Protein AF-0000000080182133 (afdb_homodimer)

Nearest PDB structures (foldseek):
  2fe7-assembly1_B  TM=9.593E-01  e=5.279E-19  Pseudomonas aeruginosa UCBPP-PA14
  2fe7-assembly1_A  TM=9.558E-01  e=1.830E-17  Pseudomonas aeruginosa UCBPP-PA14
  3i9s-assembly1_B  TM=8.342E-01  e=2.235E-12  Vibrio cholerae
  8a9o-assembly1_A  TM=8.494E-01  e=1.459E-10  Acinetobacter baumannii
  7n1l-assembly1_A  TM=8.231E-01  e=2.002E-10  Brucella abortus 2308

Radius of gyration: 19.64 Å; Cα contacts (8 Å, |Δi|>4): 635; chains: 2; bounding box: 42×60×42 Å

Structure (mmCIF, N/CA/C/O backbone):
data_AF-0000000080182133-model_v1
#
loop_
_entity.id
_entity.type
_entity.pdbx_description
1 polymer 'N-acetyltransferase GCN5'
#
loop_
_atom_site.group_PDB
_atom_site.id
_atom_site.type_symbol
_atom_site.label_atom_id
_atom_site.label_alt_id
_atom_site.label_comp_id
_atom_site.label_asym_id
_atom_site.label_entity_id
_atom_site.label_seq_id
_atom_site.pdbx_PDB_ins_code
_atom_site.Cartn_x
_atom_site.Cartn_y
_atom_site.Cartn_z
_atom_site.occupancy
_atom_site.B_iso_or_equiv
_atom_site.auth_seq_id
_atom_site.auth_comp_id
_atom_site.auth_asym_id
_atom_site.auth_atom_id
_atom_site.pdbx_PDB_model_num
ATOM 1 N N . MET A 1 1 ? -8.648 28.328 16.406 1 64.25 1 MET A N 1
ATOM 2 C CA . MET A 1 1 ? -7.652 28.438 15.344 1 64.25 1 MET A CA 1
ATOM 3 C C . MET A 1 1 ? -8.188 27.891 14.023 1 64.25 1 MET A C 1
ATOM 5 O O . MET A 1 1 ? -8.852 26.844 14.008 1 64.25 1 MET A O 1
ATOM 9 N N . ASN A 1 2 ? -8.086 28.781 12.938 1 86.69 2 ASN A N 1
ATOM 10 C CA . ASN A 1 2 ? -8.742 28.469 11.672 1 86.69 2 ASN A CA 1
ATOM 11 C C . ASN A 1 2 ? -7.816 27.688 10.742 1 86.69 2 ASN A C 1
ATOM 13 O O . ASN A 1 2 ? -6.719 28.141 10.43 1 86.69 2 ASN A O 1
ATOM 17 N N . HIS A 1 3 ? -7.938 26.391 10.656 1 94.38 3 HIS A N 1
ATOM 18 C CA . HIS A 1 3 ? -7.16 25.641 9.68 1 94.38 3 HIS A CA 1
ATOM 19 C C . HIS A 1 3 ? -8.016 25.25 8.484 1 94.38 3 HIS A C 1
ATOM 21 O O . HIS A 1 3 ? -9.242 25.203 8.578 1 94.38 3 HIS A O 1
ATOM 27 N N . THR A 1 4 ? -7.328 25.141 7.336 1 97.25 4 THR A N 1
ATOM 28 C CA . THR A 1 4 ? -7.945 24.625 6.117 1 97.25 4 THR A CA 1
ATOM 29 C C . THR A 1 4 ? -7.207 23.391 5.609 1 97.25 4 THR A C 1
ATOM 31 O O . THR A 1 4 ? -5.973 23.359 5.613 1 97.25 4 THR A O 1
ATOM 34 N N . ILE A 1 5 ? -7.953 22.406 5.246 1 98.31 5 ILE A N 1
ATOM 35 C CA . ILE A 1 5 ? -7.406 21.234 4.59 1 98.31 5 ILE A CA 1
ATOM 36 C C . ILE A 1 5 ? -7.688 21.297 3.088 1 98.31 5 ILE A C 1
ATOM 38 O O . ILE A 1 5 ? -8.82 21.531 2.674 1 98.31 5 ILE A O 1
ATOM 42 N N . ARG A 1 6 ? -6.691 21.094 2.322 1 98.25 6 ARG A N 1
ATOM 43 C CA . ARG A 1 6 ? -6.871 21.141 0.874 1 98.25 6 ARG A CA 1
ATOM 44 C C . ARG A 1 6 ? -5.895 20.203 0.172 1 98.25 6 ARG A C 1
ATOM 46 O O . ARG A 1 6 ? -4.91 19.766 0.769 1 98.25 6 ARG A O 1
ATOM 53 N N . ARG A 1 7 ? -6.203 19.922 -1.146 1 98.31 7 ARG A N 1
ATOM 54 C CA . ARG A 1 7 ? -5.246 19.203 -1.97 1 98.31 7 ARG A CA 1
ATOM 55 C C . ARG A 1 7 ? -3.951 19.984 -2.137 1 98.31 7 ARG A C 1
ATOM 57 O O . ARG A 1 7 ? -3.979 21.219 -2.273 1 98.31 7 ARG A O 1
ATOM 64 N N . ALA A 1 8 ? -2.855 19.25 -2.143 1 98.62 8 ALA A N 1
ATOM 65 C CA . ALA A 1 8 ? -1.556 19.875 -2.379 1 98.62 8 ALA A CA 1
ATOM 66 C C . ALA A 1 8 ? -1.476 20.453 -3.785 1 98.62 8 ALA A C 1
ATOM 68 O O . ALA A 1 8 ? -2.074 19.922 -4.723 1 98.62 8 ALA A O 1
ATOM 69 N N . THR A 1 9 ? -0.786 21.547 -3.916 1 98.31 9 THR A N 1
ATOM 70 C CA . THR A 1 9 ? -0.469 22.156 -5.203 1 98.31 9 THR A CA 1
ATOM 71 C C . THR A 1 9 ? 1.041 22.219 -5.414 1 98.31 9 THR A C 1
ATOM 73 O O . THR A 1 9 ? 1.814 21.906 -4.504 1 98.31 9 THR A O 1
ATOM 76 N N . LEU A 1 10 ? 1.396 22.594 -6.637 1 98.06 10 LEU A N 1
ATOM 77 C CA . LEU A 1 10 ? 2.811 22.672 -6.98 1 98.06 10 LEU A CA 1
ATOM 78 C C . LEU A 1 10 ? 3.553 23.594 -6.012 1 98.06 10 LEU A C 1
ATOM 80 O O . LEU A 1 10 ? 4.715 23.344 -5.68 1 98.06 10 LEU A O 1
ATOM 84 N N . SER A 1 11 ? 2.902 24.609 -5.523 1 98.06 11 SER A N 1
ATOM 85 C CA . SER A 1 11 ? 3.535 25.594 -4.652 1 98.06 11 SER A CA 1
ATOM 86 C C . SER A 1 11 ? 3.838 25 -3.279 1 98.06 11 SER A C 1
ATOM 88 O O . SER A 1 11 ? 4.586 25.594 -2.494 1 98.06 11 SER A O 1
ATOM 90 N N . ASP A 1 12 ? 3.332 23.844 -2.988 1 98.56 12 ASP A N 1
ATOM 91 C CA . ASP A 1 12 ? 3.531 23.219 -1.684 1 98.56 12 ASP A CA 1
ATOM 92 C C . ASP A 1 12 ? 4.711 22.25 -1.714 1 98.56 12 ASP A C 1
ATOM 94 O O . ASP A 1 12 ? 5.082 21.672 -0.683 1 98.56 12 ASP A O 1
ATOM 98 N N . ALA A 1 13 ? 5.316 22.062 -2.879 1 98.44 13 ALA A N 1
ATOM 99 C CA . ALA A 1 13 ? 6.281 20.969 -3.061 1 98.44 13 ALA A CA 1
ATOM 100 C C . ALA A 1 13 ? 7.48 21.141 -2.133 1 98.44 13 ALA A C 1
ATOM 102 O O . ALA A 1 13 ? 7.965 20.172 -1.546 1 98.44 13 ALA A O 1
ATOM 103 N N . ALA A 1 14 ? 7.949 22.312 -1.979 1 98.62 14 ALA A N 1
ATOM 104 C CA . ALA A 1 14 ? 9.094 22.547 -1.108 1 98.62 14 ALA A CA 1
ATOM 105 C C . ALA A 1 14 ? 8.75 22.25 0.348 1 98.62 14 ALA A C 1
ATOM 107 O O . ALA A 1 14 ? 9.531 21.609 1.055 1 98.62 14 ALA A O 1
ATOM 108 N N . ASP A 1 15 ? 7.621 22.766 0.772 1 98.81 15 ASP A N 1
ATOM 109 C CA . ASP A 1 15 ? 7.176 22.516 2.139 1 98.81 15 ASP A CA 1
ATOM 110 C C . ASP A 1 15 ? 6.973 21.016 2.385 1 98.81 15 ASP A C 1
ATOM 112 O O . ASP A 1 15 ? 7.355 20.5 3.434 1 98.81 15 ASP A O 1
ATOM 116 N N . ILE A 1 16 ? 6.395 20.359 1.438 1 98.81 16 ILE A N 1
ATOM 117 C CA . ILE A 1 16 ? 6.145 18.922 1.553 1 98.81 16 ILE A CA 1
ATOM 118 C C . ILE A 1 16 ? 7.469 18.172 1.668 1 98.81 16 ILE A C 1
ATOM 120 O O . ILE A 1 16 ? 7.641 17.328 2.551 1 98.81 16 ILE A O 1
ATOM 124 N N . THR A 1 17 ? 8.422 18.531 0.81 1 98.81 17 THR A N 1
ATOM 125 C CA . THR A 1 17 ? 9.727 17.891 0.855 1 98.81 17 THR A CA 1
ATOM 126 C C . THR A 1 17 ? 10.398 18.125 2.209 1 98.81 17 THR A C 1
ATOM 128 O O . THR A 1 17 ? 10.945 17.188 2.801 1 98.81 17 THR A O 1
ATOM 131 N N . ASP A 1 18 ? 10.266 19.312 2.666 1 98.69 18 ASP A N 1
ATOM 132 C CA . ASP A 1 18 ? 10.812 19.656 3.973 1 98.69 18 ASP A CA 1
ATOM 133 C C . ASP A 1 18 ? 10.172 18.828 5.078 1 98.69 18 ASP A C 1
ATOM 135 O O . ASP A 1 18 ? 10.859 18.328 5.969 1 98.69 18 ASP A O 1
ATOM 139 N N . MET A 1 19 ? 8.922 18.625 5.043 1 98.75 19 MET A N 1
ATOM 140 C CA . MET A 1 19 ? 8.203 17.859 6.07 1 98.75 19 MET A CA 1
ATOM 141 C C . MET A 1 19 ? 8.531 16.375 5.98 1 98.75 19 MET A C 1
ATOM 143 O O . MET A 1 19 ? 8.57 15.688 6.996 1 98.75 19 MET A O 1
ATOM 147 N N . ILE A 1 20 ? 8.766 15.859 4.746 1 98.69 20 ILE A N 1
ATOM 148 C CA . ILE A 1 20 ? 9.219 14.477 4.613 1 98.69 20 ILE A CA 1
ATOM 149 C C . ILE A 1 20 ? 10.539 14.289 5.359 1 98.69 20 ILE A C 1
ATOM 151 O O . ILE A 1 20 ? 10.703 13.328 6.117 1 98.69 20 ILE A O 1
ATOM 155 N N . HIS A 1 21 ? 11.43 15.227 5.223 1 98.56 21 HIS A N 1
ATOM 156 C CA . HIS A 1 21 ? 12.711 15.148 5.926 1 98.56 21 HIS A CA 1
ATOM 157 C C . HIS A 1 21 ? 12.523 15.32 7.43 1 98.56 21 HIS A C 1
ATOM 159 O O . HIS A 1 21 ? 13.227 14.695 8.227 1 98.56 21 HIS A O 1
ATOM 165 N N . GLY A 1 22 ? 11.609 16.219 7.816 1 98 22 GLY A N 1
ATOM 166 C CA . GLY A 1 22 ? 11.266 16.344 9.227 1 98 22 GLY A CA 1
ATOM 167 C C . GLY A 1 22 ? 10.742 15.055 9.828 1 98 22 GLY A C 1
ATOM 168 O O . GLY A 1 22 ? 11.07 14.719 10.969 1 98 22 GLY A O 1
ATOM 169 N N . LEU A 1 23 ? 9.945 14.344 9.055 1 98 23 LEU A N 1
ATOM 170 C CA . LEU A 1 23 ? 9.422 13.055 9.5 1 98 23 LEU A CA 1
ATOM 171 C C . LEU A 1 23 ? 10.547 12.039 9.664 1 98 23 LEU A C 1
ATOM 173 O O . LEU A 1 23 ? 10.578 11.297 10.656 1 98 23 LEU A O 1
ATOM 177 N N . ALA A 1 24 ? 11.422 11.969 8.703 1 97.12 24 ALA A N 1
ATOM 178 C CA . ALA A 1 24 ? 12.57 11.07 8.789 1 97.12 24 ALA A CA 1
ATOM 179 C C . ALA A 1 24 ? 13.391 11.344 10.047 1 97.12 24 ALA A C 1
ATOM 181 O O . ALA A 1 24 ? 13.852 10.414 10.711 1 97.12 24 ALA A O 1
ATOM 182 N N . GLU A 1 25 ? 13.578 12.602 10.375 1 96.56 25 GLU A N 1
ATOM 183 C CA . GLU A 1 25 ? 14.281 12.977 11.602 1 96.56 25 GLU A CA 1
ATOM 184 C C . GLU A 1 25 ? 13.539 12.492 12.836 1 96.56 25 GLU A C 1
ATOM 186 O O . GLU A 1 25 ? 14.141 11.922 13.75 1 96.56 25 GLU A O 1
ATOM 191 N N . PHE A 1 26 ? 12.305 12.75 12.812 1 94.06 26 PHE A N 1
ATOM 192 C CA . PHE A 1 26 ? 11.461 12.336 13.922 1 94.06 26 PHE A CA 1
ATOM 193 C C . PHE A 1 26 ? 11.547 10.828 14.133 1 94.06 26 PHE A C 1
ATOM 195 O O . PHE A 1 26 ? 11.578 10.352 15.266 1 94.06 26 PHE A O 1
ATOM 202 N N . GLU A 1 27 ? 11.602 10.07 12.992 1 93.38 27 GLU A N 1
ATOM 203 C CA . GLU A 1 27 ? 11.633 8.617 13.039 1 93.38 27 GLU A CA 1
ATOM 204 C C . GLU A 1 27 ? 13.055 8.102 13.227 1 93.38 27 GLU A C 1
ATOM 206 O O . GLU A 1 27 ? 13.305 6.895 13.109 1 93.38 27 GLU A O 1
ATOM 211 N N . ARG A 1 28 ? 14.078 8.945 13.484 1 91.25 28 ARG A N 1
ATOM 212 C CA . ARG A 1 28 ? 15.469 8.664 13.812 1 91.25 28 ARG A CA 1
ATOM 213 C C . ARG A 1 28 ? 16.188 7.973 12.656 1 91.25 28 ARG A C 1
ATOM 215 O O . ARG A 1 28 ? 17 7.082 12.875 1 91.25 28 ARG A O 1
ATOM 222 N N . ALA A 1 29 ? 15.82 8.391 11.398 1 91.06 29 ALA A N 1
ATOM 223 C CA . ALA A 1 29 ? 16.469 7.82 10.219 1 91.06 29 ALA A CA 1
ATOM 224 C C . ALA A 1 29 ? 16.703 8.883 9.148 1 91.06 29 ALA A C 1
ATOM 226 O O . ALA A 1 29 ? 16.375 8.688 7.98 1 91.06 29 ALA A O 1
ATOM 227 N N . PRO A 1 30 ? 17.297 10.008 9.539 1 91.5 30 PRO A N 1
ATOM 228 C CA . PRO A 1 30 ? 17.453 11.086 8.555 1 91.5 30 PRO A CA 1
ATOM 229 C C . PRO A 1 30 ? 18.359 10.695 7.387 1 91.5 30 PRO A C 1
ATOM 231 O O . PRO A 1 30 ? 18.156 11.156 6.262 1 91.5 30 PRO A O 1
ATOM 234 N N . ASP A 1 31 ? 19.297 9.844 7.625 1 92.31 31 ASP A N 1
ATOM 235 C CA . ASP A 1 31 ? 20.281 9.484 6.605 1 92.31 31 ASP A CA 1
ATOM 236 C C . ASP A 1 31 ? 19.656 8.539 5.57 1 92.31 31 ASP A C 1
ATOM 238 O O . ASP A 1 31 ? 20.219 8.352 4.488 1 92.31 31 ASP A O 1
ATOM 242 N N . GLN A 1 32 ? 18.547 8.039 5.848 1 93.19 32 GLN A N 1
ATOM 243 C CA . GLN A 1 32 ? 17.906 7.086 4.949 1 93.19 32 GLN A CA 1
ATOM 244 C C . GLN A 1 32 ? 16.969 7.793 3.986 1 93.19 32 GLN A C 1
ATOM 246 O O . GLN A 1 32 ? 16.516 7.199 3.002 1 93.19 32 GLN A O 1
ATOM 251 N N . CYS A 1 33 ? 16.672 9.008 4.258 1 97.19 33 CYS A N 1
ATOM 252 C CA . CYS A 1 33 ? 15.773 9.781 3.414 1 97.19 33 CYS A CA 1
ATOM 253 C C . CYS A 1 33 ? 16.547 10.641 2.43 1 97.19 33 CYS A C 1
ATOM 255 O O . CYS A 1 33 ? 17.25 11.57 2.834 1 97.19 33 CYS A O 1
ATOM 257 N N . THR A 1 34 ? 16.391 10.344 1.163 1 97.88 34 THR A N 1
ATOM 258 C CA . THR A 1 34 ? 17.203 11.031 0.168 1 97.88 34 THR A CA 1
ATOM 259 C C . THR A 1 34 ? 16.328 11.766 -0.837 1 97.88 34 THR A C 1
ATOM 261 O O . THR A 1 34 ? 16.812 12.25 -1.859 1 97.88 34 THR A O 1
ATOM 264 N N . VAL A 1 35 ? 15.109 11.906 -0.587 1 98.38 35 VAL A N 1
ATOM 265 C CA . VAL A 1 35 ? 14.133 12.414 -1.544 1 98.38 35 VAL A CA 1
ATOM 266 C C . VAL A 1 35 ? 14.43 13.875 -1.873 1 98.38 35 VAL A C 1
ATOM 268 O O . VAL A 1 35 ? 14.828 14.641 -0.998 1 98.38 35 VAL A O 1
ATOM 271 N N . THR A 1 36 ? 14.172 14.227 -3.152 1 98.5 36 THR A N 1
ATOM 272 C CA . THR A 1 36 ? 14.352 15.602 -3.609 1 98.5 36 THR A CA 1
ATOM 273 C C . THR A 1 36 ? 13.008 16.234 -3.955 1 98.5 36 THR A C 1
ATOM 275 O O . THR A 1 36 ? 12.031 15.539 -4.207 1 98.5 36 THR A O 1
ATOM 278 N N . GLU A 1 37 ? 13.062 17.562 -3.947 1 98.56 37 GLU A N 1
ATOM 279 C CA . GLU A 1 37 ? 11.867 18.297 -4.352 1 98.56 37 GLU A CA 1
ATOM 280 C C . GLU A 1 37 ? 11.461 17.938 -5.777 1 98.56 37 GLU A C 1
ATOM 282 O O . GLU A 1 37 ? 10.266 17.844 -6.086 1 98.56 37 GLU A O 1
ATOM 287 N N . ARG A 1 38 ? 12.438 17.797 -6.629 1 98.31 38 ARG A N 1
ATOM 288 C CA . ARG A 1 38 ? 12.172 17.438 -8.023 1 98.31 38 ARG A CA 1
ATOM 289 C C . ARG A 1 38 ? 11.406 16.125 -8.109 1 98.31 38 ARG A C 1
ATOM 291 O O . ARG A 1 38 ? 10.469 15.992 -8.898 1 98.31 38 ARG A O 1
ATOM 298 N N . GLN A 1 39 ? 11.781 15.141 -7.391 1 98.38 39 GLN A N 1
ATOM 299 C CA . GLN A 1 39 ? 11.117 13.844 -7.371 1 98.38 39 GLN A CA 1
ATOM 300 C C . GLN A 1 39 ? 9.68 13.969 -6.867 1 98.38 39 GLN A C 1
ATOM 302 O O . GLN A 1 39 ? 8.766 13.336 -7.402 1 98.38 39 GLN A O 1
ATOM 307 N N . ILE A 1 40 ? 9.5 14.812 -5.824 1 98.56 40 ILE A N 1
ATOM 308 C CA . ILE A 1 40 ? 8.18 15 -5.238 1 98.56 40 ILE A CA 1
ATOM 309 C C . ILE A 1 40 ? 7.27 15.711 -6.238 1 98.56 40 ILE A C 1
ATOM 311 O O . ILE A 1 40 ? 6.105 15.336 -6.402 1 98.56 40 ILE A O 1
ATOM 315 N N . VAL A 1 41 ? 7.777 16.688 -6.914 1 98.56 41 VAL A N 1
ATOM 316 C CA . VAL A 1 41 ? 7.016 17.391 -7.938 1 98.56 41 VAL A CA 1
ATOM 317 C C . VAL A 1 41 ? 6.57 16.406 -9.023 1 98.56 41 VAL A C 1
ATOM 319 O O . VAL A 1 41 ? 5.402 16.406 -9.414 1 98.56 41 VAL A O 1
ATOM 322 N N . ALA A 1 42 ? 7.465 15.586 -9.438 1 97.94 42 ALA A N 1
ATOM 323 C CA . ALA A 1 42 ? 7.148 14.617 -10.492 1 97.94 42 ALA A CA 1
ATOM 324 C C . ALA A 1 42 ? 6.094 13.625 -10.016 1 97.94 42 ALA A C 1
ATOM 326 O O . ALA A 1 42 ? 5.16 13.305 -10.758 1 97.94 42 ALA A O 1
ATOM 327 N N . ALA A 1 43 ? 6.211 13.156 -8.812 1 98 43 ALA A N 1
ATOM 328 C CA . ALA A 1 43 ? 5.34 12.109 -8.273 1 98 43 ALA A CA 1
ATOM 329 C C . ALA A 1 43 ? 3.924 12.633 -8.055 1 98 43 ALA A C 1
ATOM 331 O O . ALA A 1 43 ? 2.947 11.906 -8.25 1 98 43 ALA A O 1
ATOM 332 N N . LEU A 1 44 ? 3.826 13.883 -7.66 1 98.31 44 LEU A N 1
ATOM 333 C CA . LEU A 1 44 ? 2.549 14.453 -7.246 1 98.31 44 LEU A CA 1
ATOM 334 C C . LEU A 1 44 ? 1.828 15.086 -8.43 1 98.31 44 LEU A C 1
ATOM 336 O O . LEU A 1 44 ? 0.596 15.133 -8.461 1 98.31 44 LEU A O 1
ATOM 340 N N . PHE A 1 45 ? 2.572 15.586 -9.438 1 97.5 45 PHE A N 1
ATOM 341 C CA . PHE A 1 45 ? 1.917 16.516 -10.336 1 97.5 45 PHE A CA 1
ATOM 342 C C . PHE A 1 45 ? 2.17 16.141 -11.797 1 97.5 45 PHE A C 1
ATOM 344 O O . PHE A 1 45 ? 1.852 16.906 -12.703 1 97.5 45 PHE A O 1
ATOM 351 N N . ALA A 1 46 ? 2.758 15.008 -12.023 1 93.88 46 ALA A N 1
ATOM 352 C CA . ALA A 1 46 ? 2.838 14.492 -13.383 1 93.88 46 ALA A CA 1
ATOM 353 C C . ALA A 1 46 ? 1.453 14.133 -13.922 1 93.88 46 ALA A C 1
ATOM 355 O O . ALA A 1 46 ? 0.465 14.188 -13.188 1 93.88 46 ALA A O 1
ATOM 356 N N . ASP A 1 47 ? 1.282 13.781 -15.203 1 91.94 47 ASP A N 1
ATOM 357 C CA . ASP A 1 47 ? 0.016 13.406 -15.828 1 91.94 47 ASP A CA 1
ATOM 358 C C . ASP A 1 47 ? -0.593 12.188 -15.141 1 91.94 47 ASP A C 1
ATOM 360 O O . ASP A 1 47 ? -1.811 12.109 -14.961 1 91.94 47 ASP A O 1
ATOM 364 N N . ALA A 1 48 ? 0.254 11.211 -14.766 1 91.25 48 ALA A N 1
ATOM 365 C CA . ALA A 1 48 ? -0.156 10.039 -14.008 1 91.25 48 ALA A CA 1
ATOM 366 C C . ALA A 1 48 ? 0.529 10 -12.641 1 91.25 48 ALA A C 1
ATOM 368 O O . ALA A 1 48 ? 1.586 9.383 -12.484 1 91.25 48 ALA A O 1
ATOM 369 N N . PRO A 1 49 ? -0.049 10.695 -11.703 1 95.62 49 PRO A N 1
ATOM 370 C CA . PRO A 1 49 ? 0.591 10.758 -10.383 1 95.62 49 PRO A CA 1
ATOM 371 C C . PRO A 1 49 ? 0.697 9.391 -9.719 1 95.62 49 PRO A C 1
ATOM 373 O O . PRO A 1 49 ? -0.203 8.555 -9.859 1 95.62 49 PRO A O 1
ATOM 376 N N . THR A 1 50 ? 1.796 9.195 -9 1 96.19 50 THR A N 1
ATOM 377 C CA . THR A 1 50 ? 1.975 7.949 -8.258 1 96.19 50 THR A CA 1
ATOM 378 C C . THR A 1 50 ? 1.62 8.148 -6.785 1 96.19 50 THR A C 1
ATOM 380 O O . THR A 1 50 ? 1.461 7.176 -6.047 1 96.19 50 THR A O 1
ATOM 383 N N . VAL A 1 51 ? 1.608 9.367 -6.398 1 98.25 51 VAL A N 1
ATOM 384 C CA . VAL A 1 51 ? 1.24 9.742 -5.035 1 98.25 51 VAL A CA 1
ATOM 385 C C . VAL A 1 51 ? 0.34 10.977 -5.066 1 98.25 51 VAL A C 1
ATOM 387 O O . VAL A 1 51 ? 0.375 11.758 -6.02 1 98.25 51 VAL A O 1
ATOM 390 N N . TYR A 1 52 ? -0.498 11.07 -4.039 1 98.44 52 TYR A N 1
ATOM 391 C CA . TYR A 1 52 ? -1.385 12.211 -3.838 1 98.44 52 TYR A CA 1
ATOM 392 C C . TYR A 1 52 ? -1.124 12.875 -2.49 1 98.44 52 TYR A C 1
ATOM 394 O O . TYR A 1 52 ? -0.481 12.281 -1.617 1 98.44 52 TYR A O 1
ATOM 402 N N . GLY A 1 53 ? -1.578 14.078 -2.398 1 98.69 53 GLY A N 1
ATOM 403 C CA . GLY A 1 53 ? -1.245 14.766 -1.16 1 98.69 53 GLY A CA 1
ATOM 404 C C . GLY A 1 53 ? -2.301 15.766 -0.73 1 98.69 53 GLY A C 1
ATOM 405 O O . GLY A 1 53 ? -2.953 16.391 -1.571 1 98.69 53 GLY A O 1
ATOM 406 N N . HIS A 1 54 ? -2.498 15.945 0.571 1 98.88 54 HIS A N 1
ATOM 407 C CA . HIS A 1 54 ? -3.221 17.031 1.223 1 98.88 54 HIS A CA 1
ATOM 408 C C . HIS A 1 54 ? -2.305 17.828 2.143 1 98.88 54 HIS A C 1
ATOM 410 O O . HIS A 1 54 ? -1.319 17.297 2.658 1 98.88 54 HIS A O 1
ATOM 416 N N . VAL A 1 55 ? -2.643 19.094 2.305 1 98.81 55 VAL A N 1
ATOM 417 C CA . VAL A 1 55 ? -1.949 19.906 3.301 1 98.81 55 VAL A CA 1
ATOM 418 C C . VAL A 1 55 ? -2.969 20.609 4.195 1 98.81 55 VAL A C 1
ATOM 420 O O . VAL A 1 55 ? -4.105 20.844 3.783 1 98.81 55 VAL A O 1
ATOM 423 N N . ALA A 1 56 ? -2.555 20.781 5.43 1 98.81 56 ALA A N 1
ATOM 424 C CA . ALA A 1 56 ? -3.264 21.656 6.355 1 98.81 56 ALA A CA 1
ATOM 425 C C . ALA A 1 56 ? -2.584 23.016 6.453 1 98.81 56 ALA A C 1
ATOM 427 O O . ALA A 1 56 ? -1.38 23.109 6.707 1 98.81 56 ALA A O 1
ATOM 428 N N . GLU A 1 57 ? -3.369 24.016 6.242 1 98.19 57 GLU A N 1
ATOM 429 C CA . GLU A 1 57 ? -2.871 25.391 6.352 1 98.19 57 GLU A CA 1
ATOM 430 C C . GLU A 1 57 ? -3.396 26.062 7.617 1 98.19 57 GLU A C 1
ATOM 432 O O . GLU A 1 57 ? -4.586 25.969 7.93 1 98.19 57 GLU A O 1
ATOM 437 N N . VAL A 1 58 ? -2.447 26.672 8.344 1 97.5 58 VAL A N 1
ATOM 438 C CA . VAL A 1 58 ? -2.785 27.469 9.516 1 97.5 58 VAL A CA 1
ATOM 439 C C . VAL A 1 58 ? -2.207 28.875 9.359 1 97.5 58 VAL A C 1
ATOM 441 O O . VAL A 1 58 ? -0.987 29.047 9.305 1 97.5 58 VAL A O 1
ATOM 444 N N . ASP A 1 59 ? -3.119 29.844 9.242 1 93.69 59 ASP A N 1
ATOM 445 C CA . ASP A 1 59 ? -2.703 31.25 9.156 1 93.69 59 ASP A CA 1
ATOM 446 C C . ASP A 1 59 ? -1.737 31.453 7.988 1 93.69 59 ASP A C 1
ATOM 448 O O . ASP A 1 59 ? -0.703 32.094 8.148 1 93.69 59 ASP A O 1
ATOM 452 N N . GLY A 1 60 ? -1.921 30.703 6.875 1 92.94 60 GLY A N 1
ATOM 453 C CA . GLY A 1 60 ? -1.157 30.906 5.652 1 92.94 60 GLY A CA 1
ATOM 454 C C . GLY A 1 60 ? 0.062 30 5.559 1 92.94 60 GLY A C 1
ATOM 455 O O . GLY A 1 60 ? 0.716 29.938 4.516 1 92.94 60 GLY A O 1
ATOM 456 N N . ASP A 1 61 ? 0.332 29.297 6.641 1 96.69 61 ASP A N 1
ATOM 457 C CA . ASP A 1 61 ? 1.481 28.406 6.668 1 96.69 61 ASP A CA 1
ATOM 458 C C . ASP A 1 61 ? 1.053 26.953 6.441 1 96.69 61 ASP A C 1
ATOM 460 O O . ASP A 1 61 ? 0.025 26.516 6.965 1 96.69 61 ASP A O 1
ATOM 464 N N . VAL A 1 62 ? 1.868 26.266 5.629 1 98.44 62 VAL A N 1
ATOM 465 C CA . VAL A 1 62 ? 1.656 24.828 5.543 1 98.44 62 VAL A CA 1
ATOM 466 C C . VAL A 1 62 ? 2.109 24.156 6.84 1 98.44 62 VAL A C 1
ATOM 468 O O . VAL A 1 62 ? 3.311 24.031 7.094 1 98.44 62 VAL A O 1
ATOM 471 N N . ALA A 1 63 ? 1.151 23.688 7.609 1 98.69 63 ALA A N 1
ATOM 472 C CA . ALA A 1 63 ? 1.39 23.234 8.977 1 98.69 63 ALA A CA 1
ATOM 473 C C . ALA A 1 63 ? 1.542 21.719 9.031 1 98.69 63 ALA A C 1
ATOM 475 O O . ALA A 1 63 ? 2.193 21.188 9.93 1 98.69 63 ALA A O 1
ATOM 476 N N . ALA A 1 64 ? 0.935 21 8.07 1 98.88 64 ALA A N 1
ATOM 477 C CA . ALA A 1 64 ? 0.914 19.531 8.086 1 98.88 64 ALA A CA 1
ATOM 478 C C . ALA A 1 64 ? 0.671 18.969 6.688 1 98.88 64 ALA A C 1
ATOM 480 O O . ALA A 1 64 ? 0.252 19.703 5.785 1 98.88 64 ALA A O 1
ATOM 481 N N . MET A 1 65 ? 0.989 17.656 6.559 1 98.94 65 MET A N 1
ATOM 482 C CA . MET A 1 65 ? 0.787 17.016 5.266 1 98.94 65 MET A CA 1
ATOM 483 C C . MET A 1 65 ? 0.314 15.57 5.449 1 98.94 65 MET A C 1
ATOM 485 O O . MET A 1 65 ? 0.552 14.969 6.496 1 98.94 65 MET A O 1
ATOM 489 N N . ALA A 1 66 ? -0.411 15.109 4.508 1 98.94 66 ALA A N 1
ATOM 490 C CA . ALA A 1 66 ? -0.733 13.703 4.289 1 98.94 66 ALA A CA 1
ATOM 491 C C . ALA A 1 66 ? -0.422 13.289 2.857 1 98.94 66 ALA A C 1
ATOM 493 O O . ALA A 1 66 ? -0.951 13.867 1.905 1 98.94 66 ALA A O 1
ATOM 494 N N . LEU A 1 67 ? 0.507 12.375 2.674 1 98.94 67 LEU A N 1
ATOM 495 C CA . LEU A 1 67 ? 0.827 11.805 1.37 1 98.94 67 LEU A CA 1
ATOM 496 C C . LEU A 1 67 ? 0.333 10.367 1.271 1 98.94 67 LEU A C 1
ATOM 498 O O . LEU A 1 67 ? 0.563 9.562 2.176 1 98.94 67 LEU A O 1
ATOM 502 N N . TRP A 1 68 ? -0.351 10.062 0.176 1 98.88 68 TRP A N 1
ATOM 503 C CA . TRP A 1 68 ? -1.026 8.773 0.074 1 98.88 68 TRP A CA 1
ATOM 504 C C . TRP A 1 68 ? -1.066 8.297 -1.372 1 98.88 68 TRP A C 1
ATOM 506 O O . TRP A 1 68 ? -0.801 9.062 -2.297 1 98.88 68 TRP A O 1
ATOM 516 N N . PHE A 1 69 ? -1.241 7.027 -1.58 1 98.75 69 PHE A N 1
ATOM 517 C CA . PHE A 1 69 ? -1.424 6.449 -2.904 1 98.75 69 PHE A CA 1
ATOM 518 C C . PHE A 1 69 ? -2.6 5.477 -2.912 1 98.75 69 PHE A C 1
ATOM 520 O O . PHE A 1 69 ? -3.113 5.105 -1.854 1 98.75 69 PHE A O 1
ATOM 527 N N . LEU A 1 70 ? -3.049 5.152 -4.105 1 98.31 70 LEU A N 1
ATOM 528 C CA . LEU A 1 70 ? -4.172 4.23 -4.234 1 98.31 70 LEU A CA 1
ATOM 529 C C . LEU A 1 70 ? -3.744 2.805 -3.906 1 98.31 70 LEU A C 1
ATOM 531 O O . LEU A 1 70 ? -2.686 2.352 -4.344 1 98.31 70 LEU A O 1
ATOM 535 N N . SER A 1 71 ? -4.496 2.223 -3.039 1 98.69 71 SER A N 1
ATOM 536 C CA . SER A 1 71 ? -4.426 0.784 -2.809 1 98.69 71 SER A CA 1
ATOM 537 C C . SER A 1 71 ? -5.602 0.062 -3.457 1 98.69 71 SER A C 1
ATOM 539 O O . SER A 1 71 ? -6.395 0.676 -4.172 1 98.69 71 SER A O 1
ATOM 541 N N . PHE A 1 72 ? -5.648 -1.249 -3.283 1 98.69 72 PHE A N 1
ATOM 542 C CA . PHE A 1 72 ? -6.754 -2.039 -3.811 1 98.69 72 PHE A CA 1
ATOM 543 C C . PHE A 1 72 ? -7.098 -3.186 -2.869 1 98.69 72 PHE A C 1
ATOM 545 O O . PHE A 1 72 ? -6.207 -3.863 -2.354 1 98.69 72 PHE A O 1
ATOM 552 N N . SER A 1 73 ? -8.352 -3.324 -2.627 1 98.06 73 SER A N 1
ATOM 553 C CA . SER A 1 73 ? -8.836 -4.48 -1.883 1 98.06 73 SER A CA 1
ATOM 554 C C . SER A 1 73 ? -9.375 -5.555 -2.82 1 98.06 73 SER A C 1
ATOM 556 O O . SER A 1 73 ? -10.43 -5.379 -3.43 1 98.06 73 SER A O 1
ATOM 558 N N . THR A 1 74 ? 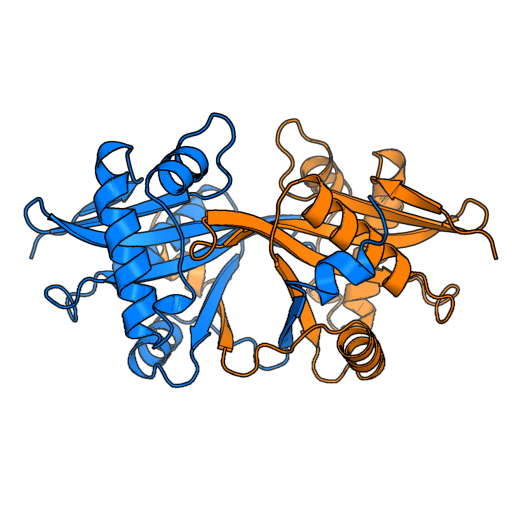-8.695 -6.695 -2.891 1 97.81 74 THR A N 1
ATOM 559 C CA . THR A 1 74 ? -9.156 -7.793 -3.734 1 97.81 74 THR A CA 1
ATOM 560 C C . THR A 1 74 ? -10.414 -8.438 -3.15 1 97.81 74 THR A C 1
ATOM 562 O O . THR A 1 74 ? -11.125 -9.156 -3.85 1 97.81 74 THR A O 1
ATOM 565 N N . TRP A 1 75 ? -10.68 -8.203 -1.897 1 97.25 75 TRP A N 1
ATOM 566 C CA . TRP A 1 75 ? -11.859 -8.781 -1.262 1 97.25 75 TRP A CA 1
ATOM 567 C C . TRP A 1 75 ? -13.102 -7.961 -1.582 1 97.25 75 TRP A C 1
ATOM 569 O O . TRP A 1 75 ? -14.164 -8.523 -1.88 1 97.25 75 TRP A O 1
ATOM 579 N N . ASP A 1 76 ? -12.906 -6.66 -1.597 1 97.69 76 ASP A N 1
ATOM 580 C CA . ASP A 1 76 ? -14.031 -5.77 -1.856 1 97.69 76 ASP A CA 1
ATOM 581 C C . ASP A 1 76 ? -14.133 -5.422 -3.342 1 97.69 76 ASP A C 1
ATOM 583 O O . ASP A 1 76 ? -15.172 -4.949 -3.807 1 97.69 76 ASP A O 1
ATOM 587 N N . GLY A 1 77 ? -13.039 -5.574 -4.047 1 98 77 GLY A N 1
ATOM 588 C CA . GLY A 1 77 ? -13.016 -5.309 -5.477 1 98 77 GLY A CA 1
ATOM 589 C C . GLY A 1 77 ? -12.984 -3.828 -5.809 1 98 77 GLY A C 1
ATOM 590 O O . GLY A 1 77 ? -13.414 -3.42 -6.887 1 98 77 GLY A O 1
ATOM 591 N N . VAL A 1 78 ? -12.539 -3.023 -4.855 1 97.88 78 VAL A N 1
ATOM 592 C CA . VAL A 1 78 ? -12.477 -1.584 -5.086 1 97.88 78 VAL A CA 1
ATOM 593 C C . VAL A 1 78 ? -11.141 -1.037 -4.594 1 97.88 78 VAL A C 1
ATOM 595 O O . VAL A 1 78 ? -10.461 -1.676 -3.787 1 97.88 78 VAL A O 1
ATOM 598 N N . ALA A 1 79 ? -10.789 0.149 -5.066 1 98.12 79 ALA A N 1
ATOM 599 C CA . ALA A 1 79 ? -9.594 0.841 -4.605 1 98.12 79 ALA A CA 1
ATOM 600 C C . ALA A 1 79 ? -9.742 1.28 -3.15 1 98.12 79 ALA A C 1
ATOM 602 O O . ALA A 1 79 ? -10.82 1.157 -2.564 1 98.12 79 ALA A O 1
ATOM 603 N N . GLY A 1 80 ? -8.664 1.634 -2.504 1 98.5 80 GLY A N 1
ATOM 604 C CA . GLY A 1 80 ? -8.531 2.26 -1.197 1 98.5 80 GLY A CA 1
ATOM 605 C C . GLY A 1 80 ? -7.426 3.295 -1.143 1 98.5 80 GLY A C 1
ATOM 606 O O . GLY A 1 80 ? -6.879 3.68 -2.178 1 98.5 80 GLY A O 1
ATOM 607 N N . ILE A 1 81 ? -7.211 3.75 0.049 1 98.88 81 ILE A N 1
ATOM 608 C CA . ILE A 1 81 ? -6.125 4.695 0.278 1 98.88 81 ILE A CA 1
ATOM 609 C C . ILE A 1 81 ? -5.098 4.082 1.226 1 98.88 81 ILE A C 1
ATOM 611 O O . ILE A 1 81 ? -5.457 3.498 2.252 1 98.88 81 ILE A O 1
ATOM 615 N N . TYR A 1 82 ? -3.873 4.129 0.822 1 98.94 82 TYR A N 1
ATOM 616 C CA . TYR A 1 82 ? -2.773 3.871 1.743 1 98.94 82 TYR A CA 1
ATOM 617 C C . TYR A 1 82 ? -2.029 5.156 2.08 1 98.94 82 TYR A C 1
ATOM 619 O O . TYR A 1 82 ? -1.403 5.766 1.21 1 98.94 82 TYR A O 1
ATOM 627 N N . LEU A 1 83 ? -2.166 5.594 3.314 1 98.94 83 LEU A N 1
ATOM 628 C CA . LEU A 1 83 ? -1.486 6.789 3.812 1 98.94 83 LEU A CA 1
ATOM 629 C C . LEU A 1 83 ? -0.021 6.492 4.113 1 98.94 83 LEU A C 1
ATOM 631 O O . LEU A 1 83 ? 0.287 5.75 5.047 1 98.94 83 LEU A O 1
ATOM 635 N N . GLU A 1 84 ? 0.881 7.074 3.355 1 98.75 84 GLU A N 1
ATOM 636 C CA . GLU A 1 84 ? 2.314 6.828 3.48 1 98.75 84 GLU A CA 1
ATOM 637 C C . GLU A 1 84 ? 2.939 7.727 4.543 1 98.75 84 GLU A C 1
ATOM 639 O O . GLU A 1 84 ? 3.773 7.281 5.332 1 98.75 84 GLU A O 1
ATOM 644 N N . ASP A 1 85 ? 2.594 8.992 4.512 1 98.75 85 ASP A N 1
ATOM 645 C CA . ASP A 1 85 ? 3.146 9.945 5.469 1 98.75 85 ASP A CA 1
ATOM 646 C C . ASP A 1 85 ? 2.051 10.836 6.047 1 98.75 85 ASP A C 1
ATOM 648 O O . ASP A 1 85 ? 1.2 11.344 5.312 1 98.75 85 ASP A O 1
ATOM 652 N N . LEU A 1 86 ? 2.061 10.977 7.293 1 98.81 86 LEU A N 1
ATOM 653 C CA . LEU A 1 86 ? 1.312 11.969 8.062 1 98.81 86 LEU A CA 1
ATOM 654 C C . LEU A 1 86 ? 2.23 12.727 9.016 1 98.81 86 LEU A C 1
ATOM 656 O O . LEU A 1 86 ? 2.854 12.125 9.891 1 98.81 86 LEU A O 1
ATOM 660 N N . PHE A 1 87 ? 2.361 14.031 8.773 1 98.75 87 PHE A N 1
ATOM 661 C CA . PHE A 1 87 ? 3.311 14.805 9.57 1 98.75 87 PHE A CA 1
ATOM 662 C C . PHE A 1 87 ? 2.75 16.188 9.883 1 98.75 87 PHE A C 1
ATOM 664 O O . PHE A 1 87 ? 2.23 16.875 9 1 98.75 87 PHE A O 1
ATOM 671 N N . VAL A 1 88 ? 2.734 16.5 11.094 1 98.56 88 VAL A N 1
ATOM 672 C CA . VAL A 1 88 ? 2.414 17.844 11.586 1 98.56 88 VAL A CA 1
ATOM 673 C C . VAL A 1 88 ? 3.678 18.516 12.117 1 98.56 88 VAL A C 1
ATOM 675 O O . VAL A 1 88 ? 4.371 17.953 12.969 1 98.56 88 VAL A O 1
ATOM 678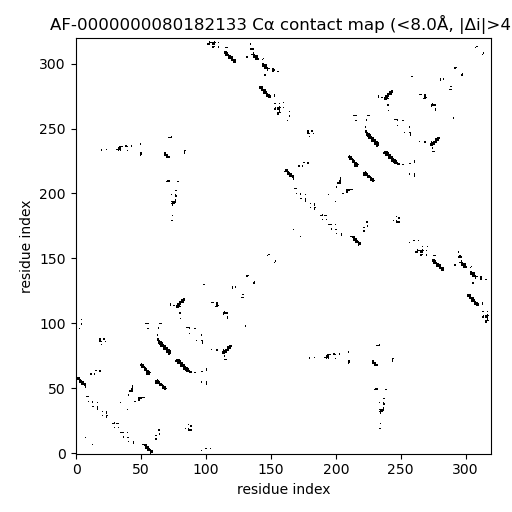 N N . ARG A 1 89 ? 3.938 19.719 11.594 1 98.38 89 ARG A N 1
ATOM 679 C CA . ARG A 1 89 ? 5.078 20.453 12.133 1 98.38 89 ARG A CA 1
ATOM 680 C C . ARG A 1 89 ? 4.973 20.594 13.648 1 98.38 89 ARG A C 1
ATOM 682 O O . ARG A 1 89 ? 3.889 20.844 14.18 1 98.38 89 ARG A O 1
ATOM 689 N N . PRO A 1 90 ? 6.125 20.516 14.312 1 97.25 90 PRO A N 1
ATOM 690 C CA . PRO A 1 90 ? 6.113 20.516 15.773 1 97.25 90 PRO A CA 1
ATOM 691 C C . PRO A 1 90 ? 5.371 21.703 16.375 1 97.25 90 PRO A C 1
ATOM 693 O O . PRO A 1 90 ? 4.574 21.547 17.297 1 97.25 90 PRO A O 1
ATOM 696 N N . ARG A 1 91 ? 5.43 22.875 15.789 1 95.75 91 ARG A N 1
ATOM 697 C CA . ARG A 1 91 ? 4.855 24.094 16.359 1 95.75 91 ARG A CA 1
ATOM 698 C C . ARG A 1 91 ? 3.336 24.094 16.219 1 95.75 91 ARG A C 1
ATOM 700 O O . ARG A 1 91 ? 2.652 24.906 16.844 1 95.75 91 ARG A O 1
ATOM 707 N N . PHE A 1 92 ? 2.863 23.172 15.461 1 97.31 92 PHE A N 1
ATOM 708 C CA . PHE A 1 92 ? 1.427 23.172 15.211 1 97.31 92 PHE A CA 1
ATOM 709 C C . PHE A 1 92 ? 0.769 21.938 15.805 1 97.31 92 PHE A C 1
ATOM 711 O O . PHE A 1 92 ? -0.395 21.641 15.523 1 97.31 92 PHE A O 1
ATOM 718 N N . ARG A 1 93 ? 1.488 21.172 16.594 1 95.94 93 ARG A N 1
ATOM 719 C CA . ARG A 1 93 ? 0.958 19.922 17.141 1 95.94 93 ARG A CA 1
ATOM 720 C C . ARG A 1 93 ? -0.03 20.188 18.266 1 95.94 93 ARG A C 1
ATOM 722 O O . ARG A 1 93 ? -0.134 21.312 18.75 1 95.94 93 ARG A O 1
ATOM 729 N N . ARG A 1 94 ? -0.863 19.219 18.516 1 94.62 94 ARG A N 1
ATOM 730 C CA . ARG A 1 94 ? -1.881 19.266 19.562 1 94.62 94 ARG A CA 1
ATOM 731 C C . ARG A 1 94 ? -2.979 20.266 19.219 1 94.62 94 ARG A C 1
ATOM 733 O O . ARG A 1 94 ? -3.461 20.984 20.094 1 94.62 94 ARG A O 1
ATOM 740 N N . ARG A 1 95 ? -3.248 20.359 17.906 1 94.94 95 ARG A N 1
ATOM 741 C CA . ARG A 1 95 ? -4.301 21.234 17.422 1 94.94 95 ARG A CA 1
ATOM 742 C C . ARG A 1 95 ? -5.324 20.469 16.594 1 94.94 95 ARG A C 1
ATOM 744 O O . ARG A 1 95 ? -6.176 21.078 15.945 1 94.94 95 ARG A O 1
ATOM 751 N N . GLY A 1 96 ? -5.176 19.203 16.516 1 96.62 96 GLY A N 1
ATOM 752 C CA . GLY A 1 96 ? -6.148 18.375 15.844 1 96.62 96 GLY A CA 1
ATOM 753 C C . GLY A 1 96 ? -5.902 18.266 14.344 1 96.62 96 GLY A C 1
ATOM 754 O O . GLY A 1 96 ? -6.762 17.781 13.602 1 96.62 96 GLY A O 1
ATOM 755 N N . LEU A 1 97 ? -4.773 18.625 13.836 1 98.19 97 LEU A N 1
ATOM 756 C CA . LEU A 1 97 ? -4.508 18.688 12.398 1 98.19 97 LEU A CA 1
ATOM 757 C C . LEU A 1 97 ? -4.371 17.281 11.82 1 98.19 97 LEU A C 1
ATOM 759 O O . LEU A 1 97 ? -4.828 17.016 10.703 1 98.19 97 LEU A O 1
ATOM 763 N N . ALA A 1 98 ? -3.758 16.422 12.562 1 98.44 98 ALA A N 1
ATOM 764 C CA . ALA A 1 98 ? -3.629 15.047 12.086 1 98.44 98 ALA A CA 1
ATOM 765 C C . ALA A 1 98 ? -4.996 14.391 11.914 1 98.44 98 ALA A C 1
ATOM 767 O O . ALA A 1 98 ? -5.27 13.773 10.883 1 98.44 98 ALA A O 1
ATOM 768 N N . ARG A 1 99 ? -5.785 14.555 12.883 1 98.25 99 ARG A N 1
ATOM 769 C CA . ARG A 1 99 ? -7.137 14.016 12.805 1 98.25 99 ARG A CA 1
ATOM 770 C C . ARG A 1 99 ? -7.906 14.625 11.641 1 98.25 99 ARG A C 1
ATOM 772 O O . ARG A 1 99 ? -8.656 13.93 10.953 1 98.25 99 ARG A O 1
ATOM 779 N N . ALA A 1 100 ? -7.77 15.906 11.445 1 98.31 100 ALA A N 1
ATOM 780 C CA . ALA A 1 100 ? -8.445 16.594 10.352 1 98.31 100 ALA A CA 1
ATOM 781 C C . ALA A 1 100 ? -7.988 16.062 9 1 98.31 100 ALA A C 1
ATOM 783 O O . ALA A 1 100 ? -8.797 15.906 8.078 1 98.31 100 ALA A O 1
ATOM 784 N N . LEU A 1 101 ? -6.715 15.797 8.859 1 98.75 101 LEU A N 1
ATOM 785 C CA . LEU A 1 101 ? -6.188 15.227 7.621 1 98.75 101 LEU A CA 1
ATOM 786 C C . LEU A 1 101 ? -6.723 13.812 7.406 1 98.75 101 LEU A C 1
ATOM 788 O O . LEU A 1 101 ? -7.105 13.453 6.289 1 98.75 101 LEU A O 1
ATOM 792 N N . LEU A 1 102 ? -6.77 13.016 8.477 1 98.88 102 LEU A N 1
ATOM 793 C CA . LEU A 1 102 ? -7.336 11.68 8.375 1 98.88 102 LEU A CA 1
ATOM 794 C C . LEU A 1 102 ? -8.812 11.742 7.984 1 98.88 102 LEU A C 1
ATOM 796 O O . LEU A 1 102 ? -9.281 10.914 7.203 1 98.88 102 LEU A O 1
ATOM 800 N N . ALA A 1 103 ? -9.484 12.68 8.508 1 98.81 103 ALA A N 1
ATOM 801 C CA . ALA A 1 103 ? -10.891 12.859 8.148 1 98.81 103 ALA A CA 1
ATOM 802 C C . ALA A 1 103 ? -11.031 13.203 6.668 1 98.81 103 ALA A C 1
ATOM 804 O O . ALA A 1 103 ? -11.945 12.719 6 1 98.81 103 ALA A O 1
ATOM 805 N N . ALA A 1 104 ? -10.195 14.023 6.172 1 98.75 104 ALA A N 1
ATOM 806 C CA . ALA A 1 104 ? -10.203 14.367 4.75 1 98.75 104 ALA A CA 1
ATOM 807 C C . ALA A 1 104 ? -9.961 13.125 3.891 1 98.75 104 ALA A C 1
ATOM 809 O O . ALA A 1 104 ? -10.586 12.961 2.838 1 98.75 104 ALA A O 1
ATOM 810 N N . LEU A 1 105 ? -9.062 12.273 4.336 1 98.88 105 LEU A N 1
ATOM 811 C CA . LEU A 1 105 ? -8.789 11.047 3.59 1 98.88 105 LEU A CA 1
ATOM 812 C C . LEU A 1 105 ? -9.969 10.086 3.672 1 98.88 105 LEU A C 1
ATOM 814 O O . LEU A 1 105 ? -10.281 9.398 2.699 1 98.88 105 LEU A O 1
ATOM 818 N N . ALA A 1 106 ? -10.578 10 4.844 1 98.88 106 ALA A N 1
ATOM 819 C CA . ALA A 1 106 ? -11.797 9.211 4.961 1 98.88 106 ALA A CA 1
ATOM 820 C C . ALA A 1 106 ? -12.867 9.711 3.994 1 98.88 106 ALA A C 1
ATOM 822 O O . ALA A 1 106 ? -13.539 8.906 3.338 1 98.88 106 ALA A O 1
ATOM 823 N N . ALA A 1 107 ? -13.016 11 3.928 1 98.75 107 ALA A N 1
ATOM 824 C CA . ALA A 1 107 ? -13.969 11.594 2.99 1 98.75 107 ALA A CA 1
ATOM 825 C C . ALA A 1 107 ? -13.625 11.227 1.551 1 98.75 107 ALA A C 1
ATOM 827 O O . ALA A 1 107 ? -14.516 10.938 0.748 1 98.75 107 ALA A O 1
ATOM 828 N N . GLU A 1 108 ? -12.328 11.273 1.187 1 98.44 108 GLU A N 1
ATOM 829 C CA . GLU A 1 108 ? -11.867 10.82 -0.123 1 98.44 108 GLU A CA 1
ATOM 830 C C . GLU A 1 108 ? -12.328 9.391 -0.407 1 98.44 108 GLU A C 1
ATOM 832 O O . GLU A 1 108 ? -12.773 9.086 -1.515 1 98.44 108 GLU A O 1
ATOM 837 N N . CYS A 1 109 ? -12.203 8.562 0.55 1 98.69 109 CYS A N 1
ATOM 838 C CA . CYS A 1 109 ? -12.625 7.176 0.396 1 98.69 109 CYS A CA 1
ATOM 839 C C . CYS A 1 109 ? -14.125 7.094 0.109 1 98.69 109 CYS A C 1
ATOM 841 O O . CYS A 1 109 ? -14.539 6.512 -0.894 1 98.69 109 CYS A O 1
ATOM 843 N N . VAL A 1 110 ? -14.867 7.719 0.96 1 98.5 110 VAL A N 1
ATOM 844 C CA . VAL A 1 110 ? -16.312 7.633 0.851 1 98.5 110 VAL A CA 1
ATOM 845 C C . VAL A 1 110 ? -16.766 8.219 -0.484 1 98.5 110 VAL A C 1
ATOM 847 O O . VAL A 1 110 ? -17.578 7.613 -1.194 1 98.5 110 VAL A O 1
ATOM 850 N N . ASP A 1 111 ? -16.25 9.336 -0.881 1 98.44 111 ASP A N 1
ATOM 851 C CA . ASP A 1 111 ? -16.641 10.031 -2.102 1 98.44 111 ASP A CA 1
ATOM 852 C C . ASP A 1 111 ? -16.328 9.188 -3.338 1 98.44 111 ASP A C 1
ATOM 854 O O . ASP A 1 111 ? -16.969 9.344 -4.379 1 98.44 111 ASP A O 1
ATOM 858 N N . ASN A 1 112 ? -15.375 8.297 -3.201 1 97.75 112 ASN A N 1
ATOM 859 C CA . ASN A 1 112 ? -14.938 7.531 -4.367 1 97.75 112 ASN A CA 1
ATOM 860 C C . ASN A 1 112 ? -15.344 6.062 -4.254 1 97.75 112 ASN A C 1
ATOM 862 O O . ASN A 1 112 ? -14.922 5.238 -5.07 1 97.75 112 ASN A O 1
ATOM 866 N N . GLY A 1 113 ? -16.031 5.691 -3.189 1 97.5 113 GLY A N 1
ATOM 867 C CA . GLY A 1 113 ? -16.484 4.32 -3.012 1 97.5 113 GLY A CA 1
ATOM 868 C C . GLY A 1 113 ? -15.383 3.383 -2.551 1 97.5 113 GLY A C 1
ATOM 869 O O . GLY A 1 113 ? -15.445 2.178 -2.801 1 97.5 113 GLY A O 1
ATOM 870 N N . TYR A 1 114 ? -14.336 3.934 -2.002 1 98.31 114 TYR A N 1
ATOM 871 C CA . TYR A 1 114 ? -13.281 3.123 -1.418 1 98.31 114 TYR A CA 1
ATOM 872 C C . TYR A 1 114 ? -13.688 2.594 -0.048 1 98.31 114 TYR A C 1
ATOM 874 O O . TYR A 1 114 ? -14.391 3.277 0.703 1 98.31 114 TYR A O 1
ATOM 882 N N . THR A 1 115 ? -13.156 1.441 0.31 1 98.12 115 THR A N 1
ATOM 883 C CA . THR A 1 115 ? -13.703 0.81 1.508 1 98.12 115 THR A CA 1
ATOM 884 C C . THR A 1 115 ? -12.656 0.769 2.617 1 98.12 115 THR A C 1
ATOM 886 O O . THR A 1 115 ? -12.977 0.482 3.771 1 98.12 115 THR A O 1
ATOM 889 N N . ARG A 1 116 ? -11.367 1.072 2.227 1 98.5 116 ARG A N 1
ATOM 890 C CA . ARG A 1 116 ? -10.32 0.917 3.23 1 98.5 116 ARG A CA 1
ATOM 891 C C . ARG A 1 116 ? -9.352 2.098 3.199 1 98.5 116 ARG A C 1
ATOM 893 O O . ARG A 1 116 ? -8.883 2.49 2.133 1 98.5 116 ARG A O 1
ATOM 900 N N . LEU A 1 117 ? -9.164 2.701 4.344 1 98.94 117 LEU A N 1
ATOM 901 C CA . LEU A 1 117 ? -8.047 3.596 4.633 1 98.94 117 LEU A CA 1
ATOM 902 C C . LEU A 1 117 ? -7.02 2.912 5.527 1 98.94 117 LEU A C 1
ATOM 904 O O . LEU A 1 117 ? -7.328 2.547 6.664 1 98.94 117 LEU A O 1
ATOM 908 N N . SER A 1 118 ? -5.781 2.719 4.996 1 98.94 118 SER A N 1
ATOM 909 C CA . SER A 1 118 ? -4.758 1.979 5.73 1 98.94 118 SER A CA 1
ATOM 910 C C . SER A 1 118 ? -3.467 2.781 5.84 1 98.94 118 SER A C 1
ATOM 912 O O . SER A 1 118 ? -3.225 3.689 5.043 1 98.94 118 SER A O 1
ATOM 914 N N . TRP A 1 119 ? -2.727 2.531 6.832 1 98.81 119 TRP A N 1
ATOM 915 C CA . TRP A 1 119 ? -1.404 3.115 7.039 1 98.81 119 TRP A CA 1
ATOM 916 C C . TRP A 1 119 ? -0.586 2.279 8.016 1 98.81 119 TRP A C 1
ATOM 918 O O . TRP A 1 119 ? -1.103 1.335 8.617 1 98.81 119 TRP A O 1
ATOM 928 N N . ALA A 1 120 ? 0.688 2.531 8.109 1 98.56 120 ALA A N 1
ATOM 929 C CA . ALA A 1 120 ? 1.567 1.913 9.102 1 98.56 120 ALA A CA 1
ATOM 930 C C . ALA A 1 120 ? 2.084 2.947 10.094 1 98.56 120 ALA A C 1
ATOM 932 O O . ALA A 1 120 ? 2.307 4.105 9.742 1 98.56 120 ALA A O 1
ATOM 933 N N . VAL A 1 121 ? 2.23 2.514 11.312 1 98.19 121 VAL A N 1
ATOM 934 C CA . VAL A 1 121 ? 2.709 3.402 12.367 1 98.19 121 VAL A CA 1
ATOM 935 C C . VAL A 1 121 ? 3.812 2.709 13.164 1 98.19 121 VAL A C 1
ATOM 937 O O . VAL A 1 121 ? 3.746 1.503 13.406 1 98.19 121 VAL A O 1
ATOM 940 N N . LEU A 1 122 ? 4.84 3.475 13.539 1 98.12 122 LEU A N 1
ATOM 941 C CA . LEU A 1 122 ? 5.867 2.959 14.438 1 98.12 122 LEU A CA 1
ATOM 942 C C . LEU A 1 122 ? 5.27 2.568 15.789 1 98.12 122 LEU A C 1
ATOM 944 O O . LEU A 1 122 ? 4.535 3.354 16.391 1 98.12 122 LEU A O 1
ATOM 948 N N . ASN A 1 123 ? 5.707 1.45 16.312 1 97.69 123 ASN A N 1
ATOM 94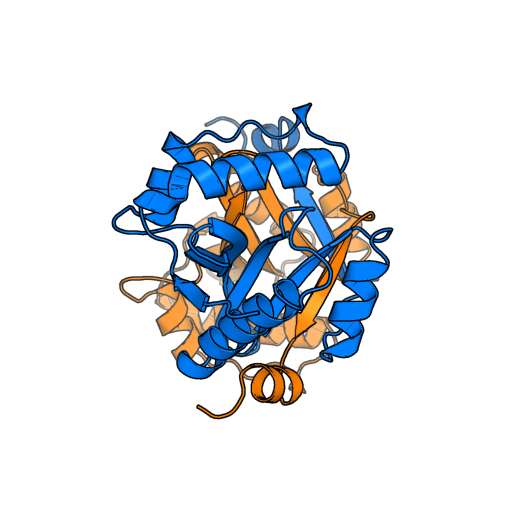9 C CA . ASN A 1 123 ? 5.078 0.878 17.5 1 97.69 123 ASN A CA 1
ATOM 950 C C . ASN A 1 123 ? 5.301 1.755 18.719 1 97.69 123 ASN A C 1
ATOM 952 O O . ASN A 1 123 ? 4.453 1.803 19.609 1 97.69 123 ASN A O 1
ATOM 956 N N . TRP A 1 124 ? 6.371 2.449 18.828 1 97 124 TRP A N 1
ATOM 957 C CA . TRP A 1 124 ? 6.711 3.225 20.016 1 97 124 TRP A CA 1
ATOM 958 C C . TRP A 1 124 ? 5.941 4.539 20.047 1 97 124 TRP A C 1
ATOM 960 O O . TRP A 1 124 ? 5.938 5.242 21.062 1 97 124 TRP A O 1
ATOM 970 N N . ASN A 1 125 ? 5.309 4.938 18.875 1 96.75 125 ASN A N 1
ATOM 971 C CA . ASN A 1 125 ? 4.621 6.219 18.75 1 96.75 125 ASN A CA 1
ATOM 972 C C . ASN A 1 125 ? 3.275 6.207 19.469 1 96.75 125 ASN A C 1
ATOM 974 O O . ASN A 1 125 ? 2.223 6.203 18.828 1 96.75 125 ASN A O 1
ATOM 978 N N . SER A 1 126 ? 3.277 6.355 20.75 1 96.88 126 SER A N 1
ATOM 979 C CA . SER A 1 126 ? 2.104 6.188 21.594 1 96.88 126 SER A CA 1
ATOM 980 C C . SER A 1 126 ? 1.047 7.246 21.297 1 96.88 126 SER A C 1
ATOM 982 O O . SER A 1 126 ? -0.152 6.973 21.391 1 96.88 126 SER A O 1
ATOM 984 N N . ASP A 1 127 ? 1.486 8.445 20.984 1 95.5 127 ASP A N 1
ATOM 985 C CA . ASP A 1 127 ? 0.542 9.508 20.656 1 95.5 127 ASP A CA 1
ATOM 986 C C . ASP A 1 127 ? -0.26 9.164 19.406 1 95.5 127 ASP A C 1
ATOM 988 O O . ASP A 1 127 ? -1.482 9.32 19.375 1 95.5 127 ASP A O 1
ATOM 992 N N . ALA A 1 128 ? 0.421 8.727 18.391 1 96.88 128 ALA A N 1
ATOM 993 C CA . ALA A 1 128 ? -0.239 8.336 17.141 1 96.88 128 ALA A CA 1
ATOM 994 C C . ALA A 1 128 ? -1.188 7.164 17.375 1 96.88 128 ALA A C 1
ATOM 996 O O . ALA A 1 128 ? -2.322 7.172 16.891 1 96.88 128 ALA A O 1
ATOM 997 N N . VAL A 1 129 ? -0.712 6.203 18.109 1 97.81 129 VAL A N 1
ATOM 998 C CA . VAL A 1 129 ? -1.5 5.012 18.406 1 97.81 129 VAL A CA 1
ATOM 999 C C . VAL A 1 129 ? -2.797 5.41 19.109 1 97.81 129 VAL A C 1
ATOM 1001 O O . VAL A 1 129 ? -3.875 4.926 18.75 1 97.81 129 VAL A O 1
ATOM 1004 N N . ALA A 1 130 ? -2.695 6.285 20.062 1 97.69 130 ALA A N 1
ATOM 1005 C CA . ALA A 1 130 ? -3.873 6.762 20.781 1 97.69 130 ALA A CA 1
ATOM 1006 C C . ALA A 1 130 ? -4.859 7.438 19.844 1 97.69 130 ALA A C 1
ATOM 1008 O O . ALA A 1 130 ? -6.07 7.227 19.953 1 97.69 130 ALA A O 1
ATOM 1009 N N . LEU A 1 131 ? -4.379 8.258 18.969 1 97.94 131 LEU A N 1
ATOM 1010 C CA . LEU A 1 131 ? -5.219 8.914 17.969 1 97.94 131 LEU A CA 1
ATOM 1011 C C . LEU A 1 131 ? -5.945 7.887 17.109 1 97.94 131 LEU A C 1
ATOM 1013 O O . LEU A 1 131 ? -7.16 7.98 16.922 1 97.94 131 LEU A O 1
ATOM 1017 N N . TYR A 1 132 ? -5.207 6.922 16.594 1 98.69 132 TYR A N 1
ATOM 1018 C CA . TYR A 1 132 ? -5.77 5.957 15.656 1 98.69 132 TYR A CA 1
ATOM 1019 C C . TYR A 1 132 ? -6.801 5.066 16.344 1 98.69 132 TYR A C 1
ATOM 1021 O O . TYR A 1 132 ? -7.863 4.789 15.773 1 98.69 132 TYR A O 1
ATOM 1029 N N . ASP A 1 133 ? -6.441 4.641 17.547 1 98.31 133 ASP A N 1
ATOM 1030 C CA . ASP A 1 133 ? -7.43 3.902 18.328 1 98.31 133 ASP A CA 1
ATOM 1031 C C . ASP A 1 133 ? -8.688 4.738 18.547 1 98.31 133 ASP A C 1
ATOM 1033 O O . ASP A 1 133 ? -9.805 4.223 18.438 1 98.31 133 ASP A O 1
ATOM 1037 N N . GLY A 1 134 ? -8.5 5.969 18.781 1 98.25 134 GLY A N 1
ATOM 1038 C CA . GLY A 1 134 ? -9.578 6.883 19.109 1 98.25 134 GLY A CA 1
ATOM 1039 C C . GLY A 1 134 ? -10.547 7.086 17.953 1 98.25 134 GLY A C 1
ATOM 1040 O O . GLY A 1 134 ? -11.727 7.367 18.172 1 98.25 134 GLY A O 1
ATOM 1041 N N . ILE A 1 135 ? -10.117 6.945 16.719 1 98.19 135 ILE A N 1
ATOM 1042 C CA . ILE A 1 135 ? -11 7.184 15.578 1 98.19 135 ILE A CA 1
ATOM 1043 C C . ILE A 1 135 ? -11.586 5.863 15.094 1 98.19 135 ILE A C 1
ATOM 1045 O O . ILE A 1 135 ? -12.242 5.816 14.047 1 98.19 135 ILE A O 1
ATOM 1049 N N . GLY A 1 136 ? -11.281 4.781 15.758 1 98.56 136 GLY A N 1
ATOM 1050 C CA . GLY A 1 136 ? -11.891 3.496 15.453 1 98.56 136 GLY A CA 1
ATOM 1051 C C . GLY A 1 136 ? -11.078 2.67 14.469 1 98.56 136 GLY A C 1
ATOM 1052 O O . GLY A 1 136 ? -11.57 1.68 13.93 1 98.56 136 GLY A O 1
ATOM 1053 N N . ALA A 1 137 ? -9.859 3.094 14.195 1 98.75 137 ALA A N 1
ATOM 1054 C CA . ALA A 1 137 ? -8.977 2.27 13.375 1 98.75 137 ALA A CA 1
ATOM 1055 C C . ALA A 1 137 ? -8.516 1.028 14.133 1 98.75 137 ALA A C 1
ATOM 1057 O O . ALA A 1 137 ? -8.406 1.051 15.359 1 98.75 137 ALA A O 1
ATOM 1058 N N . VAL A 1 138 ? -8.203 -0.01 13.391 1 98.69 138 VAL A N 1
ATOM 1059 C CA . VAL A 1 138 ? -7.875 -1.286 14.016 1 98.69 138 VAL A CA 1
ATOM 1060 C C . VAL A 1 138 ? -6.469 -1.72 13.609 1 98.69 138 VAL A C 1
ATOM 1062 O O . VAL A 1 138 ? -6.145 -1.761 12.422 1 98.69 138 VAL A O 1
ATOM 1065 N N . PRO A 1 139 ? -5.645 -2.023 14.617 1 98.62 139 PRO A N 1
ATOM 1066 C CA . PRO A 1 139 ? -4.34 -2.586 14.258 1 98.62 139 PRO A CA 1
ATOM 1067 C C . PRO A 1 139 ? -4.449 -3.982 13.648 1 98.62 139 PRO A C 1
ATOM 1069 O O . PRO A 1 139 ? -5.207 -4.82 14.148 1 98.62 139 PRO A O 1
ATOM 1072 N N . GLN A 1 140 ? -3.76 -4.18 12.57 1 98.25 140 GLN A N 1
ATOM 1073 C CA . GLN A 1 140 ? -3.744 -5.48 11.906 1 98.25 140 GLN A CA 1
ATOM 1074 C C . GLN A 1 140 ? -2.641 -6.371 12.469 1 98.25 140 GLN A C 1
ATOM 1076 O O . GLN A 1 140 ? -1.707 -6.738 11.75 1 98.25 140 GLN A O 1
ATOM 1081 N N . ARG A 1 141 ? -2.838 -6.879 13.672 1 97.31 141 ARG A N 1
ATOM 1082 C CA . ARG A 1 141 ? -1.779 -7.527 14.438 1 97.31 141 ARG A CA 1
ATOM 1083 C C . ARG A 1 141 ? -1.541 -8.953 13.945 1 97.31 141 ARG A C 1
ATOM 1085 O O . ARG A 1 141 ? -0.5 -9.547 14.234 1 97.31 141 ARG A O 1
ATOM 1092 N N . GLU A 1 142 ? -2.467 -9.484 13.211 1 97.12 142 GLU A N 1
ATOM 1093 C CA . GLU A 1 142 ? -2.311 -10.844 12.695 1 97.12 142 GLU A CA 1
ATOM 1094 C C . GLU A 1 142 ? -1.391 -10.867 11.484 1 97.12 142 GLU A C 1
ATOM 1096 O O . GLU A 1 142 ? -0.959 -11.938 11.047 1 97.12 142 GLU A O 1
ATOM 1101 N N . TRP A 1 143 ? -1.062 -9.703 11 1 98 143 TRP A N 1
ATOM 1102 C CA . TRP A 1 143 ? -0.281 -9.602 9.773 1 98 143 TRP A CA 1
ATOM 1103 C C . TRP A 1 143 ? 1.078 -8.961 10.047 1 98 143 TRP A C 1
ATOM 1105 O O . TRP A 1 143 ? 1.188 -8.047 10.859 1 98 143 TRP A O 1
ATOM 1115 N N . THR A 1 144 ? 2.027 -9.414 9.336 1 98.5 144 THR A N 1
ATOM 1116 C CA . THR A 1 144 ? 3.338 -8.773 9.336 1 98.5 144 THR A CA 1
ATOM 1117 C C . THR A 1 144 ? 3.695 -8.281 7.934 1 98.5 144 THR A C 1
ATOM 1119 O O . THR A 1 144 ? 3.6 -9.039 6.961 1 98.5 144 THR A O 1
ATOM 1122 N N . THR A 1 145 ? 4.035 -7.027 7.871 1 98.75 145 THR A N 1
ATOM 1123 C CA . THR A 1 145 ? 4.496 -6.473 6.602 1 98.75 145 THR A CA 1
ATOM 1124 C C . THR A 1 145 ? 5.938 -6.883 6.328 1 98.75 145 THR A C 1
ATOM 1126 O O . THR A 1 145 ? 6.777 -6.859 7.23 1 98.75 145 THR A O 1
ATOM 1129 N N . TYR A 1 146 ? 6.234 -7.305 5.098 1 98.88 146 TYR A N 1
ATOM 1130 C CA . TYR A 1 146 ? 7.578 -7.594 4.605 1 98.88 146 TYR A CA 1
ATOM 1131 C C . TYR A 1 146 ? 7.992 -6.594 3.535 1 98.88 146 TYR A C 1
ATOM 1133 O O . TYR A 1 146 ? 7.145 -6.031 2.838 1 98.88 146 TYR A O 1
ATOM 1141 N N . ARG A 1 147 ? 9.344 -6.422 3.486 1 98.81 147 ARG A N 1
ATOM 1142 C CA . ARG A 1 147 ? 9.906 -5.566 2.443 1 98.81 147 ARG A CA 1
ATOM 1143 C C . ARG A 1 147 ? 11.172 -6.184 1.855 1 98.81 147 ARG A C 1
ATOM 1145 O O . ARG A 1 147 ? 12.016 -6.703 2.59 1 98.81 147 ARG A O 1
ATOM 1152 N N . LEU A 1 148 ? 11.234 -6.254 0.561 1 98.88 148 LEU A N 1
ATOM 1153 C CA . LEU A 1 148 ? 12.43 -6.609 -0.194 1 98.88 148 LEU A CA 1
ATOM 1154 C C . LEU A 1 148 ? 13.008 -5.387 -0.909 1 98.88 148 LEU A C 1
ATOM 1156 O O . LEU A 1 148 ? 12.297 -4.727 -1.675 1 98.88 148 LEU A O 1
ATOM 1160 N N . SER A 1 149 ? 14.234 -5.023 -0.638 1 98.44 149 SER A N 1
ATOM 1161 C CA . SER A 1 149 ? 14.891 -3.85 -1.201 1 98.44 149 SER A CA 1
ATOM 1162 C C . SER A 1 149 ? 16.391 -4.066 -1.332 1 98.44 149 SER A C 1
ATOM 1164 O O . SER A 1 149 ? 16.906 -5.105 -0.928 1 98.44 149 SER A O 1
ATOM 1166 N N . GLY A 1 150 ? 17.062 -3.156 -1.956 1 97.38 150 GLY A N 1
ATOM 1167 C CA . GLY A 1 150 ? 18.516 -3.201 -2.064 1 97.38 150 GLY A CA 1
ATOM 1168 C C . GLY A 1 150 ? 19.016 -4.398 -2.848 1 97.38 150 GLY A C 1
ATOM 1169 O O . GLY A 1 150 ? 18.406 -4.797 -3.842 1 97.38 150 GLY A O 1
ATOM 1170 N N . SER A 1 151 ? 20.125 -4.953 -2.406 1 98 151 SER A N 1
ATOM 1171 C CA . SER A 1 151 ? 20.797 -6.027 -3.133 1 98 151 SER A CA 1
ATOM 1172 C C . SER A 1 151 ? 19.906 -7.262 -3.236 1 98 151 SER A C 1
ATOM 1174 O O . SER A 1 151 ? 19.844 -7.902 -4.289 1 98 151 SER A O 1
ATOM 1176 N N . PRO A 1 152 ? 19.172 -7.559 -2.17 1 98.69 152 PRO A N 1
ATOM 1177 C CA . PRO A 1 152 ? 18.312 -8.742 -2.303 1 98.69 152 PRO A CA 1
ATOM 1178 C C . PRO A 1 152 ? 17.25 -8.586 -3.393 1 98.69 152 PRO A C 1
ATOM 1180 O O . PRO A 1 152 ? 16.922 -9.555 -4.082 1 98.69 152 PRO A O 1
ATOM 1183 N N . LEU A 1 153 ? 16.719 -7.379 -3.553 1 98.75 153 LEU A N 1
ATOM 1184 C CA . LEU A 1 153 ? 15.75 -7.105 -4.605 1 98.75 153 LEU A CA 1
ATOM 1185 C C . LEU A 1 153 ? 16.375 -7.328 -5.984 1 98.75 153 LEU A C 1
ATOM 1187 O O . LEU A 1 153 ? 15.789 -8.016 -6.824 1 98.75 153 LEU A O 1
ATOM 1191 N N . ALA A 1 154 ? 17.531 -6.781 -6.18 1 98.44 154 ALA A N 1
ATOM 1192 C CA . ALA A 1 154 ? 18.234 -6.926 -7.453 1 98.44 154 ALA A CA 1
ATOM 1193 C C . ALA A 1 154 ? 18.578 -8.391 -7.715 1 98.44 154 ALA A C 1
ATOM 1195 O O . ALA A 1 154 ? 18.484 -8.859 -8.852 1 98.44 154 ALA A O 1
ATOM 1196 N N . GLU A 1 155 ? 19.031 -9.07 -6.68 1 98.56 155 GLU A N 1
ATOM 1197 C CA . GLU A 1 155 ? 19.422 -10.469 -6.805 1 98.56 155 GLU A CA 1
ATOM 1198 C C . GLU A 1 155 ? 18.234 -11.344 -7.191 1 98.56 155 GLU A C 1
ATOM 1200 O O . GLU A 1 155 ? 18.344 -12.219 -8.055 1 98.56 155 GLU A O 1
ATOM 1205 N N . LEU A 1 156 ? 17.078 -11.062 -6.582 1 98.62 156 LEU A N 1
ATOM 1206 C CA . LEU A 1 156 ? 15.898 -11.859 -6.906 1 98.62 156 LEU A CA 1
ATOM 1207 C C . LEU A 1 156 ? 15.445 -11.586 -8.336 1 98.62 156 LEU A C 1
ATOM 1209 O O . LEU A 1 156 ? 14.977 -12.5 -9.023 1 98.62 156 LEU A O 1
ATOM 1213 N N . ALA A 1 157 ? 15.508 -10.328 -8.781 1 98.12 157 ALA A N 1
ATOM 1214 C CA . ALA A 1 157 ? 15.125 -9.945 -10.133 1 98.12 157 ALA A CA 1
ATOM 1215 C C . ALA A 1 157 ? 15.953 -10.688 -11.172 1 98.12 157 ALA A C 1
ATOM 1217 O O . ALA A 1 157 ? 15.477 -10.969 -12.273 1 98.12 157 ALA A O 1
ATOM 1218 N N . GLY A 1 158 ? 17.156 -10.969 -10.711 1 96.5 158 GLY A N 1
ATOM 1219 C CA . GLY A 1 158 ? 18.078 -11.57 -11.664 1 96.5 158 GLY A CA 1
ATOM 1220 C C . GLY A 1 158 ? 18.625 -10.578 -12.672 1 96.5 158 GLY A C 1
ATOM 1221 O O . GLY A 1 158 ? 18.312 -9.383 -12.609 1 96.5 158 GLY A O 1
ATOM 1222 N N . PRO A 1 159 ? 19.578 -11.062 -13.539 1 91.56 159 PRO A N 1
ATOM 1223 C CA . PRO A 1 159 ? 20.188 -10.172 -14.523 1 91.56 159 PRO A CA 1
ATOM 1224 C C . PRO A 1 159 ? 19.156 -9.492 -15.43 1 91.56 159 PRO A C 1
ATOM 1226 O O . PRO A 1 159 ? 18.172 -10.117 -15.812 1 91.56 159 PRO A O 1
ATOM 1229 N N . ARG A 1 160 ? 19.344 -8.156 -15.648 1 86.44 160 ARG A N 1
ATOM 1230 C CA . ARG A 1 160 ? 18.422 -7.375 -16.453 1 86.44 160 ARG A CA 1
ATOM 1231 C C . ARG A 1 160 ? 19.078 -6.91 -17.75 1 86.44 160 ARG A C 1
ATOM 1233 O O . ARG A 1 160 ? 20.281 -6.695 -17.797 1 86.44 160 ARG A O 1
ATOM 1240 N N . MET B 1 1 ? 9.328 -29.297 -14.852 1 64.56 1 MET B N 1
ATOM 1241 C CA . MET B 1 1 ? 8.016 -28.734 -15.172 1 64.56 1 MET B CA 1
ATOM 1242 C C . MET B 1 1 ? 8.148 -27.312 -15.695 1 64.56 1 MET B C 1
ATOM 1244 O O . MET B 1 1 ? 8.93 -26.516 -15.164 1 64.56 1 MET B O 1
ATOM 1248 N N . ASN B 1 2 ? 7.523 -27.078 -16.938 1 86.88 2 ASN B N 1
ATOM 1249 C CA . ASN B 1 2 ? 7.738 -25.828 -17.641 1 86.88 2 ASN B CA 1
ATOM 1250 C C . ASN B 1 2 ? 6.68 -24.797 -17.281 1 86.88 2 ASN B C 1
ATOM 1252 O O . ASN B 1 2 ? 5.48 -25.047 -17.406 1 86.88 2 ASN B O 1
ATOM 1256 N N . HIS B 1 3 ? 6.973 -23.875 -16.438 1 94.5 3 HIS B N 1
ATOM 1257 C CA . HIS B 1 3 ? 6.035 -22.781 -16.156 1 94.5 3 HIS B CA 1
ATOM 1258 C C . HIS B 1 3 ? 6.453 -21.5 -16.859 1 94.5 3 HIS B C 1
ATOM 1260 O O . HIS B 1 3 ? 7.625 -21.328 -17.219 1 94.5 3 HIS B O 1
ATOM 1266 N N . THR B 1 4 ? 5.422 -20.703 -17.203 1 97.25 4 THR B N 1
ATOM 1267 C CA . THR B 1 4 ? 5.637 -19.375 -17.75 1 97.25 4 THR B CA 1
ATOM 1268 C C . THR B 1 4 ? 4.984 -18.312 -16.859 1 97.25 4 THR B C 1
ATOM 1270 O O . THR B 1 4 ? 3.861 -18.5 -16.391 1 97.25 4 THR B O 1
ATOM 1273 N N . ILE B 1 5 ? 5.711 -17.281 -16.625 1 98.31 5 ILE B N 1
ATOM 1274 C CA . ILE B 1 5 ? 5.172 -16.109 -15.922 1 98.31 5 ILE B CA 1
ATOM 1275 C C . ILE B 1 5 ? 4.879 -15 -16.922 1 98.31 5 ILE B C 1
ATOM 1277 O O . ILE B 1 5 ? 5.73 -14.664 -17.75 1 98.31 5 ILE B O 1
ATOM 1281 N N . ARG B 1 6 ? 3.73 -14.469 -16.859 1 98.25 6 ARG B N 1
ATOM 1282 C CA . ARG B 1 6 ? 3.367 -13.398 -17.781 1 98.25 6 ARG B CA 1
ATOM 1283 C C . ARG B 1 6 ? 2.381 -12.43 -17.125 1 98.25 6 ARG B C 1
ATOM 1285 O O . ARG B 1 6 ? 1.765 -12.75 -16.109 1 98.25 6 ARG B O 1
ATOM 1292 N N . ARG B 1 7 ? 2.236 -11.227 -17.781 1 98.31 7 ARG B N 1
ATOM 1293 C CA . ARG B 1 7 ? 1.189 -10.305 -17.359 1 98.31 7 ARG B CA 1
ATOM 1294 C C . ARG B 1 7 ? -0.194 -10.906 -17.578 1 98.31 7 ARG B C 1
ATOM 1296 O O . ARG B 1 7 ? -0.428 -11.602 -18.562 1 98.31 7 ARG B O 1
ATOM 1303 N N . ALA B 1 8 ? -1.073 -10.594 -16.641 1 98.62 8 ALA B N 1
ATOM 1304 C CA . ALA B 1 8 ? -2.457 -11.047 -16.766 1 98.62 8 ALA B CA 1
ATOM 1305 C C . ALA B 1 8 ? -3.133 -10.398 -17.969 1 98.62 8 ALA B C 1
ATOM 1307 O O . ALA B 1 8 ? -2.826 -9.258 -18.328 1 98.62 8 ALA B O 1
ATOM 1308 N N . THR B 1 9 ? -3.994 -11.125 -18.609 1 98.31 9 THR B N 1
ATOM 1309 C CA . THR B 1 9 ? -4.848 -10.625 -19.688 1 98.31 9 THR B CA 1
ATOM 1310 C C . THR B 1 9 ? -6.32 -10.758 -19.312 1 98.31 9 THR B C 1
ATOM 1312 O O . THR B 1 9 ? -6.652 -11.359 -18.281 1 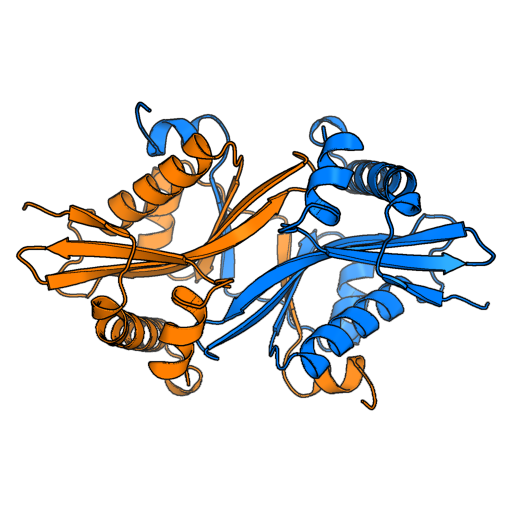98.31 9 THR B O 1
ATOM 1315 N N . LEU B 1 10 ? -7.148 -10.172 -20.156 1 98.06 10 LEU B N 1
ATOM 1316 C CA . LEU B 1 10 ? -8.586 -10.203 -19.906 1 98.06 10 LEU B CA 1
ATOM 1317 C C . LEU B 1 10 ? -9.078 -11.641 -19.766 1 98.06 10 LEU B C 1
ATOM 1319 O O . LEU B 1 10 ? -9.984 -11.922 -18.984 1 98.06 10 LEU B O 1
ATOM 1323 N N . SER B 1 11 ? -8.477 -12.555 -20.469 1 98.06 11 SER B N 1
ATOM 1324 C CA . SER B 1 11 ? -8.914 -13.945 -20.469 1 98.06 11 SER B CA 1
ATOM 1325 C C . SER B 1 11 ? -8.602 -14.633 -19.141 1 98.06 11 SER B C 1
ATOM 1327 O O . SER B 1 11 ? -9.102 -15.719 -18.875 1 98.06 11 SER B O 1
ATOM 1329 N N . ASP B 1 12 ? -7.836 -13.992 -18.312 1 98.62 12 ASP B N 1
ATOM 1330 C CA . ASP B 1 12 ? -7.449 -14.586 -17.031 1 98.62 12 ASP B CA 1
ATOM 1331 C C . ASP B 1 12 ? -8.383 -14.133 -15.914 1 98.62 12 ASP B C 1
ATOM 1333 O O . ASP B 1 12 ? -8.258 -14.594 -14.773 1 98.62 12 ASP B O 1
ATOM 1337 N N . ALA B 1 13 ? -9.312 -13.258 -16.219 1 98.44 13 ALA B N 1
ATOM 1338 C CA . ALA B 1 13 ? -10.086 -12.578 -15.18 1 98.44 13 ALA B CA 1
ATOM 1339 C C . ALA B 1 13 ? -10.883 -13.586 -14.344 1 98.44 13 ALA B C 1
ATOM 1341 O O . ALA B 1 13 ? -10.953 -13.469 -13.117 1 98.44 13 ALA B O 1
ATOM 1342 N N . ALA B 1 14 ? -11.461 -14.523 -14.953 1 98.62 14 ALA B N 1
ATOM 1343 C CA . ALA B 1 14 ? -12.242 -15.523 -14.234 1 98.62 14 ALA B CA 1
ATOM 1344 C C . ALA B 1 14 ? -11.352 -16.359 -13.305 1 98.62 14 ALA B C 1
ATOM 1346 O O . ALA B 1 14 ? -11.703 -16.594 -12.148 1 98.62 14 ALA B O 1
ATOM 1347 N N . ASP B 1 15 ? -10.258 -16.812 -13.844 1 98.81 15 ASP B N 1
ATOM 1348 C CA . ASP B 1 15 ? -9.312 -17.578 -13.039 1 98.81 15 ASP B CA 1
ATOM 1349 C C . ASP B 1 15 ? -8.781 -16.766 -11.867 1 98.81 15 ASP B C 1
ATOM 1351 O O . ASP B 1 15 ? -8.672 -17.266 -10.75 1 98.81 15 ASP B O 1
ATOM 1355 N N . ILE B 1 16 ? -8.477 -15.531 -12.125 1 98.81 16 ILE B N 1
ATOM 1356 C CA . ILE B 1 16 ? -7.961 -14.641 -11.086 1 98.81 16 ILE B CA 1
ATOM 1357 C C . ILE B 1 16 ? -9.016 -14.469 -9.992 1 98.81 16 ILE B C 1
ATOM 1359 O O . ILE B 1 16 ? -8.711 -14.602 -8.805 1 98.81 16 ILE B O 1
ATOM 1363 N N . THR B 1 17 ? -10.258 -14.227 -10.406 1 98.81 17 THR B N 1
ATOM 1364 C CA . THR B 1 17 ? -11.336 -14.07 -9.438 1 98.81 17 THR B CA 1
ATOM 1365 C C . THR B 1 17 ? -11.5 -15.328 -8.594 1 98.81 17 THR B C 1
ATOM 1367 O O . THR B 1 17 ? -11.633 -15.258 -7.371 1 98.81 17 THR B O 1
ATOM 1370 N N . ASP B 1 18 ? -11.414 -16.422 -9.258 1 98.69 18 ASP B N 1
ATOM 1371 C CA . ASP B 1 18 ? -11.508 -17.703 -8.578 1 98.69 18 ASP B CA 1
ATOM 1372 C C . ASP B 1 18 ? -10.383 -17.875 -7.559 1 98.69 18 ASP B C 1
ATOM 1374 O O . ASP B 1 18 ? -10.609 -18.328 -6.434 1 98.69 18 ASP B O 1
ATOM 1378 N N . MET B 1 19 ? -9.211 -17.5 -7.879 1 98.75 19 MET B N 1
ATOM 1379 C CA . MET B 1 19 ? -8.062 -17.656 -6.996 1 98.75 19 MET B CA 1
ATOM 1380 C C . MET B 1 19 ? -8.141 -16.672 -5.828 1 98.75 19 MET B C 1
ATOM 1382 O O . MET B 1 19 ? -7.691 -16.984 -4.723 1 98.75 19 MET B O 1
ATOM 1386 N N . ILE B 1 20 ? -8.711 -15.461 -6.062 1 98.75 20 ILE B N 1
ATOM 1387 C CA . ILE B 1 20 ? -8.938 -14.539 -4.953 1 98.75 20 ILE B CA 1
ATOM 1388 C C . ILE B 1 20 ? -9.852 -15.195 -3.918 1 98.75 20 ILE B C 1
ATOM 1390 O O . ILE B 1 20 ? -9.57 -15.156 -2.719 1 98.75 20 ILE B O 1
ATOM 1394 N N . HIS B 1 21 ? -10.883 -15.852 -4.363 1 98.62 21 HIS B N 1
ATOM 1395 C CA . HIS B 1 21 ? -11.789 -16.531 -3.451 1 98.62 21 HIS B CA 1
ATOM 1396 C C . HIS B 1 21 ? -11.117 -17.734 -2.793 1 98.62 21 HIS B C 1
ATOM 1398 O O . HIS B 1 21 ? -11.367 -18.031 -1.624 1 98.62 21 HIS B O 1
ATOM 1404 N N . GLY B 1 22 ? -10.289 -18.453 -3.561 1 98 22 GLY B N 1
ATOM 1405 C CA . GLY B 1 22 ? -9.492 -19.516 -2.98 1 98 22 GLY B CA 1
ATOM 1406 C C . GLY B 1 22 ? -8.57 -19.047 -1.869 1 98 22 GLY B C 1
ATOM 1407 O O . GLY B 1 22 ? -8.414 -19.719 -0.854 1 98 22 GLY B O 1
ATOM 1408 N N . LEU B 1 23 ? -7.992 -17.859 -2.07 1 98 23 LEU B N 1
ATOM 1409 C CA . LEU B 1 23 ? -7.137 -17.266 -1.053 1 98 23 LEU B CA 1
ATOM 1410 C C . LEU B 1 23 ? -7.938 -16.922 0.198 1 98 23 LEU B C 1
ATOM 1412 O O . LEU B 1 23 ? -7.492 -17.172 1.318 1 98 23 LEU B O 1
ATOM 1416 N N . ALA B 1 24 ? -9.086 -16.297 0.021 1 97.31 24 ALA B N 1
ATOM 1417 C CA . ALA B 1 24 ? -9.953 -15.977 1.147 1 97.31 24 ALA B CA 1
ATOM 1418 C C . ALA B 1 24 ? -10.305 -17.219 1.952 1 97.31 24 ALA B C 1
ATOM 1420 O O . ALA B 1 24 ? -10.336 -17.188 3.184 1 97.31 24 ALA B O 1
ATOM 1421 N N . GLU B 1 25 ? -10.562 -18.328 1.271 1 96.69 25 GLU B N 1
ATOM 1422 C CA . GLU B 1 25 ? -10.844 -19.594 1.941 1 96.69 25 GLU B CA 1
ATOM 1423 C C . GLU B 1 25 ? -9.633 -20.062 2.736 1 96.69 25 GLU B C 1
ATOM 1425 O O . GLU B 1 25 ? -9.766 -20.469 3.896 1 96.69 25 GLU B O 1
ATOM 1430 N N . PHE B 1 26 ? -8.562 -20.016 2.092 1 94.31 26 PHE B N 1
ATOM 1431 C CA . PHE B 1 26 ? -7.316 -20.422 2.732 1 94.31 26 PHE B CA 1
ATOM 1432 C C . PHE B 1 26 ? -7.074 -19.609 4.004 1 94.31 26 PHE B C 1
ATOM 1434 O O . PHE B 1 26 ? -6.613 -20.156 5.012 1 94.31 26 PHE B O 1
ATOM 1441 N N . GLU B 1 27 ? -7.391 -18.281 3.92 1 94 27 GLU B N 1
ATOM 1442 C CA . GLU B 1 27 ? -7.16 -17.375 5.039 1 94 27 GLU B CA 1
ATOM 1443 C C . GLU B 1 27 ? -8.32 -17.406 6.031 1 94 27 GLU B C 1
ATOM 1445 O O . GLU B 1 27 ? -8.391 -16.594 6.949 1 94 27 GLU B O 1
ATOM 1450 N N . ARG B 1 28 ? -9.312 -18.328 5.93 1 91.62 28 ARG B N 1
ATOM 1451 C CA . ARG B 1 28 ? -10.422 -18.625 6.824 1 91.62 28 ARG B CA 1
ATOM 1452 C C . ARG B 1 28 ? -11.375 -17.438 6.93 1 91.62 28 ARG B C 1
ATOM 1454 O O . ARG B 1 28 ? -11.914 -17.172 8 1 91.62 28 ARG B O 1
ATOM 1461 N N . ALA B 1 29 ? -11.562 -16.703 5.766 1 91.88 29 ALA B N 1
ATOM 1462 C CA . ALA B 1 29 ? -12.477 -15.57 5.746 1 91.88 29 ALA B CA 1
ATOM 1463 C C . ALA B 1 29 ? -13.266 -15.516 4.438 1 91.88 29 ALA B C 1
ATOM 1465 O O . ALA B 1 29 ? -13.344 -14.461 3.799 1 91.88 29 ALA B O 1
ATOM 1466 N N . PRO B 1 30 ? -13.859 -16.641 4.043 1 91.69 30 PRO B N 1
ATOM 1467 C CA . PRO B 1 30 ? -14.531 -16.641 2.742 1 91.69 30 PRO B CA 1
ATOM 1468 C C . PRO B 1 30 ? -15.719 -15.68 2.688 1 91.69 30 PRO B C 1
ATOM 1470 O O . PRO B 1 30 ? -16.016 -15.109 1.633 1 91.69 30 PRO B O 1
ATOM 1473 N N . ASP B 1 31 ? -16.344 -15.453 3.795 1 92.81 31 ASP B N 1
ATOM 1474 C CA . ASP B 1 31 ? -17.547 -14.625 3.832 1 92.81 31 ASP B CA 1
ATOM 1475 C C . ASP B 1 31 ? -17.203 -13.141 3.721 1 92.81 31 ASP B C 1
ATOM 1477 O O . ASP B 1 31 ? -18.078 -12.312 3.447 1 92.81 31 ASP B O 1
ATOM 1481 N N . GLN B 1 32 ? -16 -12.836 3.855 1 93.44 32 GLN B N 1
ATOM 1482 C CA . GLN B 1 32 ? -15.562 -11.438 3.818 1 93.44 32 GLN B CA 1
ATOM 1483 C C . GLN B 1 32 ? -15.156 -11.031 2.408 1 93.44 32 GLN B C 1
ATOM 1485 O O . GLN B 1 32 ? -14.992 -9.844 2.123 1 93.44 32 GLN B O 1
ATOM 1490 N N . CYS B 1 33 ? -15 -11.984 1.569 1 97.31 33 CYS B N 1
ATOM 1491 C CA . CYS B 1 33 ? -14.602 -11.711 0.193 1 97.31 33 CYS B CA 1
ATOM 1492 C C . CYS B 1 33 ? -15.812 -11.672 -0.731 1 97.31 33 CYS B C 1
ATOM 1494 O O . CYS B 1 33 ? -16.469 -12.695 -0.944 1 97.31 33 CYS B O 1
ATOM 1496 N N . THR B 1 34 ? -16.062 -10.5 -1.278 1 97.94 34 THR B N 1
ATOM 1497 C CA . THR B 1 34 ? -17.297 -10.352 -2.061 1 97.94 34 THR B CA 1
ATOM 1498 C C . THR B 1 34 ? -16.969 -9.938 -3.494 1 97.94 34 THR B C 1
ATOM 1500 O O . THR B 1 34 ? -17.859 -9.578 -4.262 1 97.94 34 THR B O 1
ATOM 1503 N N . VAL B 1 35 ? -15.789 -10.016 -3.904 1 98.44 35 VAL B N 1
ATOM 1504 C CA . VAL B 1 35 ? -15.312 -9.461 -5.172 1 98.44 35 VAL B CA 1
ATOM 1505 C C . VAL B 1 35 ? -15.953 -10.219 -6.332 1 98.44 35 VAL B C 1
ATOM 1507 O O . VAL B 1 35 ? -16.125 -11.438 -6.266 1 98.44 35 VAL B O 1
ATOM 1510 N N . THR B 1 36 ? -16.234 -9.461 -7.414 1 98.56 36 THR B N 1
ATOM 1511 C CA . THR B 1 36 ? -16.797 -10.047 -8.625 1 98.56 36 THR B CA 1
ATOM 1512 C C . THR B 1 36 ? -15.789 -9.977 -9.773 1 98.56 36 THR B C 1
ATOM 1514 O O . THR B 1 36 ? -14.859 -9.172 -9.742 1 98.56 36 THR B O 1
ATOM 1517 N N . GLU B 1 37 ? -16.047 -10.859 -10.742 1 98.56 37 GLU B N 1
ATOM 1518 C CA . GLU B 1 37 ? -15.219 -10.836 -11.938 1 98.56 37 GLU B CA 1
ATOM 1519 C C . GLU B 1 37 ? -15.297 -9.477 -12.633 1 98.56 37 GLU B C 1
ATOM 1521 O O . GLU B 1 37 ? -14.297 -8.984 -13.156 1 98.56 37 GLU B O 1
ATOM 1526 N N . ARG B 1 38 ? -16.484 -8.922 -12.664 1 98.38 38 ARG B N 1
ATOM 1527 C CA . ARG B 1 38 ? -16.672 -7.613 -13.281 1 98.38 38 ARG B CA 1
ATOM 1528 C C . ARG B 1 38 ? -15.781 -6.562 -12.633 1 98.38 38 ARG B C 1
ATOM 1530 O O . ARG B 1 38 ? -15.18 -5.738 -13.32 1 98.38 38 ARG B O 1
ATOM 1537 N N . GLN B 1 39 ? -15.703 -6.512 -11.359 1 98.38 39 GLN B N 1
ATOM 1538 C CA . GLN B 1 39 ? -14.859 -5.57 -10.625 1 98.38 39 GLN B CA 1
ATOM 1539 C C . GLN B 1 39 ? -13.383 -5.785 -10.938 1 98.38 39 GLN B C 1
ATOM 1541 O O . GLN B 1 39 ? -12.633 -4.82 -11.102 1 98.38 39 GLN B O 1
ATOM 1546 N N . ILE B 1 40 ? -12.992 -7.078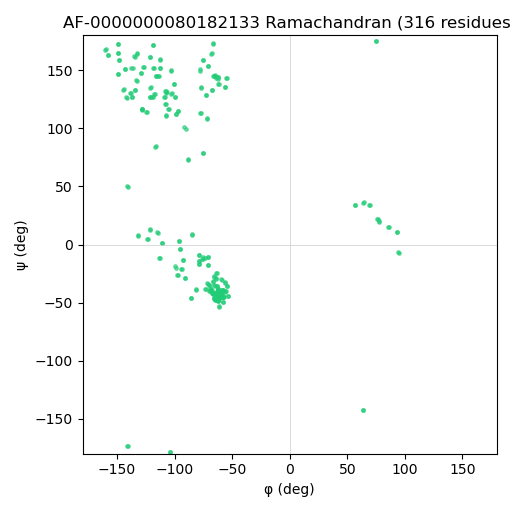 -11.031 1 98.62 40 ILE B N 1
ATOM 1547 C CA . ILE B 1 40 ? -11.602 -7.41 -11.312 1 98.62 40 ILE B CA 1
ATOM 1548 C C . ILE B 1 40 ? -11.242 -6.98 -12.734 1 98.62 40 ILE B C 1
ATOM 1550 O O . ILE B 1 40 ? -10.172 -6.418 -12.969 1 98.62 40 ILE B O 1
ATOM 1554 N N . VAL B 1 41 ? -12.109 -7.191 -13.656 1 98.56 41 VAL B N 1
ATOM 1555 C CA . VAL B 1 41 ? -11.891 -6.766 -15.031 1 98.56 41 VAL B CA 1
ATOM 1556 C C . VAL B 1 41 ? -11.711 -5.25 -15.078 1 98.56 41 VAL B C 1
ATOM 1558 O O . VAL B 1 41 ? -10.773 -4.754 -15.719 1 98.56 41 VAL B O 1
ATOM 1561 N N . ALA B 1 42 ? -12.539 -4.547 -14.398 1 97.94 42 ALA B N 1
ATOM 1562 C CA . ALA B 1 42 ? -12.461 -3.088 -14.391 1 97.94 42 ALA B CA 1
ATOM 1563 C C . ALA B 1 42 ? -11.156 -2.613 -13.758 1 97.94 42 ALA B C 1
ATOM 1565 O O . ALA B 1 42 ? -10.508 -1.703 -14.273 1 97.94 42 ALA B O 1
ATOM 1566 N N . ALA B 1 43 ? -10.758 -3.229 -12.68 1 98 43 ALA B N 1
ATOM 1567 C CA . ALA B 1 43 ? -9.586 -2.799 -11.914 1 98 43 ALA B CA 1
ATOM 1568 C C . ALA B 1 43 ? -8.297 -3.068 -12.68 1 98 43 ALA B C 1
ATOM 1570 O O . ALA B 1 43 ? -7.352 -2.283 -12.609 1 98 43 ALA B O 1
ATOM 1571 N N . LEU B 1 44 ? -8.273 -4.152 -13.422 1 98.31 44 LEU B N 1
ATOM 1572 C CA . LEU B 1 44 ? -7.051 -4.613 -14.062 1 98.31 44 LEU B CA 1
ATOM 1573 C C . LEU B 1 44 ? -6.922 -4.031 -15.461 1 98.31 44 LEU B C 1
ATOM 1575 O O . LEU B 1 44 ? -5.809 -3.832 -15.953 1 98.31 44 LEU B O 1
ATOM 1579 N N . PHE B 1 45 ? -8.047 -3.725 -16.141 1 97.5 45 PHE B N 1
ATOM 1580 C CA . PHE B 1 45 ? -7.93 -3.553 -17.578 1 97.5 45 PHE B CA 1
ATOM 1581 C C . PHE B 1 45 ? -8.617 -2.27 -18.031 1 97.5 45 PHE B C 1
ATOM 1583 O O . PHE B 1 45 ? -8.781 -2.035 -19.234 1 97.5 45 PHE B O 1
ATOM 1590 N N . ALA B 1 46 ? -9.047 -1.472 -17.109 1 93.94 46 ALA B N 1
ATOM 1591 C CA . ALA B 1 46 ? -9.523 -0.14 -17.484 1 93.94 46 ALA B CA 1
ATOM 1592 C C . ALA B 1 46 ? -8.383 0.719 -18.016 1 93.94 46 ALA B C 1
ATOM 1594 O O . ALA B 1 46 ? -7.223 0.306 -18 1 93.94 46 ALA B O 1
ATOM 1595 N N . ASP B 1 47 ? -8.633 1.931 -18.547 1 91.94 47 ASP B N 1
ATOM 1596 C CA . ASP B 1 47 ? -7.637 2.846 -19.094 1 91.94 47 ASP B CA 1
ATOM 1597 C C . ASP B 1 47 ? -6.617 3.238 -18.016 1 91.94 47 ASP B C 1
ATOM 1599 O O . ASP B 1 47 ? -5.426 3.354 -18.297 1 91.94 47 ASP B O 1
ATOM 1603 N N . ALA B 1 48 ? -7.09 3.461 -16.781 1 91.31 48 ALA B N 1
ATOM 1604 C CA . ALA B 1 48 ? -6.234 3.729 -15.625 1 91.31 48 ALA B CA 1
ATOM 1605 C C . ALA B 1 48 ? -6.371 2.631 -14.578 1 91.31 48 ALA B C 1
ATOM 1607 O O . ALA B 1 48 ? -7.184 2.744 -13.656 1 91.31 48 ALA B O 1
ATOM 1608 N N . PRO B 1 49 ? -5.625 1.576 -14.758 1 95.62 49 PRO B N 1
ATOM 1609 C CA . PRO B 1 49 ? -5.754 0.455 -13.828 1 95.62 49 PRO B CA 1
ATOM 1610 C C . PRO B 1 49 ? -5.375 0.833 -12.398 1 95.62 49 PRO B C 1
ATOM 1612 O O . PRO B 1 49 ? -4.453 1.627 -12.188 1 95.62 49 PRO B O 1
ATOM 1615 N N . THR B 1 50 ? -6.09 0.25 -11.445 1 96.12 50 THR B N 1
ATOM 1616 C CA . THR B 1 50 ? -5.773 0.478 -10.039 1 96.12 50 THR B CA 1
ATOM 1617 C C . THR B 1 50 ? -4.945 -0.676 -9.484 1 96.12 50 THR B C 1
ATOM 1619 O O . THR B 1 50 ? -4.359 -0.561 -8.398 1 96.12 50 THR B O 1
ATOM 1622 N N . VAL B 1 51 ? -5.02 -1.764 -10.156 1 98.25 51 VAL B N 1
ATOM 1623 C CA . VAL B 1 51 ? -4.258 -2.953 -9.789 1 98.25 51 VAL B CA 1
ATOM 1624 C C . VAL B 1 51 ? -3.652 -3.584 -11.039 1 98.25 51 VAL B C 1
ATOM 1626 O O . VAL B 1 51 ? -4.152 -3.383 -12.148 1 98.25 51 VAL B O 1
ATOM 1629 N N . TYR B 1 52 ? -2.533 -4.262 -10.836 1 98.44 52 TYR B N 1
ATOM 1630 C CA . TYR B 1 52 ? -1.842 -5.008 -11.883 1 98.44 52 TYR B CA 1
ATOM 1631 C C . TYR B 1 52 ? -1.714 -6.48 -11.508 1 98.44 52 TYR B C 1
ATOM 1633 O O . T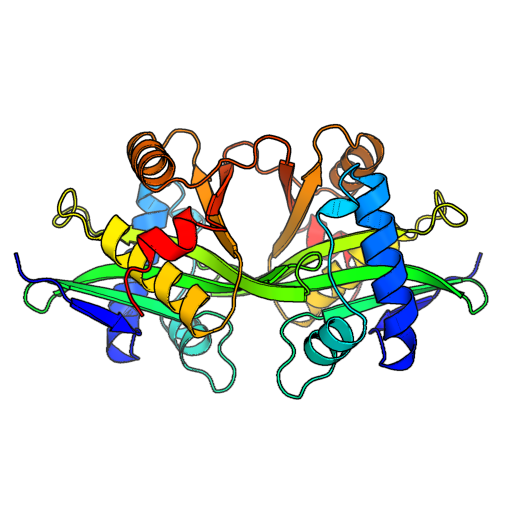YR B 1 52 ? -1.901 -6.852 -10.352 1 98.44 52 TYR B O 1
ATOM 1641 N N . GLY B 1 53 ? -1.464 -7.262 -12.508 1 98.69 53 GLY B N 1
ATOM 1642 C CA . GLY B 1 53 ? -1.443 -8.68 -12.195 1 98.69 53 GLY B CA 1
ATOM 1643 C C . GLY B 1 53 ? -0.495 -9.477 -13.07 1 98.69 53 GLY B C 1
ATOM 1644 O O . GLY B 1 53 ? -0.302 -9.141 -14.242 1 98.69 53 GLY B O 1
ATOM 1645 N N . HIS B 1 54 ? 0.116 -10.516 -12.523 1 98.88 54 HIS B N 1
ATOM 1646 C CA . HIS B 1 54 ? 0.829 -11.586 -13.219 1 98.88 54 HIS B CA 1
ATOM 1647 C C . HIS B 1 54 ? 0.18 -12.945 -12.961 1 98.88 54 HIS B C 1
ATOM 1649 O O . HIS B 1 54 ? -0.45 -13.141 -11.914 1 98.88 54 HIS B O 1
ATOM 1655 N N . VAL B 1 55 ? 0.338 -13.828 -13.922 1 98.81 55 VAL B N 1
ATOM 1656 C CA . VAL B 1 55 ? -0.078 -15.211 -13.711 1 98.81 55 VAL B CA 1
ATOM 1657 C C . VAL B 1 55 ? 1.06 -16.156 -14.078 1 98.81 55 VAL B C 1
ATOM 1659 O O . VAL B 1 55 ? 1.918 -15.82 -14.898 1 98.81 55 VAL B O 1
ATOM 1662 N N . ALA B 1 56 ? 1.096 -17.25 -13.367 1 98.81 56 ALA B N 1
ATOM 1663 C CA . ALA B 1 56 ? 1.932 -18.391 -13.742 1 98.81 56 ALA B CA 1
ATOM 1664 C C . ALA B 1 56 ? 1.11 -19.469 -14.453 1 98.81 56 ALA B C 1
ATOM 1666 O O . ALA B 1 56 ? 0.082 -19.906 -13.938 1 98.81 56 ALA B O 1
ATOM 1667 N N . GLU B 1 57 ? 1.591 -19.844 -15.594 1 98.12 57 GLU B N 1
ATOM 1668 C CA . GLU B 1 57 ? 0.942 -20.891 -16.359 1 98.12 57 GLU B CA 1
ATOM 1669 C C . GLU B 1 57 ? 1.762 -22.188 -16.328 1 98.12 57 GLU B C 1
ATOM 1671 O O . GLU B 1 57 ? 2.982 -22.156 -16.5 1 98.12 57 GLU B O 1
ATOM 1676 N N . VAL B 1 58 ? 1.046 -23.266 -16.016 1 97.5 58 VAL B N 1
ATOM 1677 C CA . VAL B 1 58 ? 1.639 -24.609 -16.078 1 97.5 58 VAL B CA 1
ATOM 1678 C C . VAL B 1 58 ? 0.814 -25.5 -17 1 97.5 58 VAL B C 1
ATOM 1680 O O . VAL B 1 58 ? -0.357 -25.766 -16.719 1 97.5 58 VAL B O 1
ATOM 1683 N N . ASP B 1 59 ? 1.445 -25.875 -18.109 1 93.75 59 ASP B N 1
ATOM 1684 C CA . ASP B 1 59 ? 0.795 -26.797 -19.047 1 93.75 59 ASP B CA 1
ATOM 1685 C C . ASP B 1 59 ? -0.543 -26.234 -19.516 1 93.75 59 ASP B C 1
ATOM 1687 O O . ASP B 1 59 ? -1.548 -26.938 -19.547 1 93.75 59 ASP B O 1
ATOM 1691 N N . GLY B 1 60 ? -0.646 -24.891 -19.656 1 92.88 60 GLY B N 1
ATOM 1692 C CA . GLY B 1 60 ? -1.818 -24.234 -20.219 1 92.88 60 GLY B CA 1
ATOM 1693 C C . GLY B 1 60 ? -2.82 -23.797 -19.172 1 92.88 60 GLY B C 1
ATOM 1694 O O . GLY B 1 60 ? -3.785 -23.094 -19.484 1 92.88 60 GLY B O 1
ATOM 1695 N N . ASP B 1 61 ? -2.566 -24.172 -17.938 1 96.69 61 ASP B N 1
ATOM 1696 C CA . ASP B 1 61 ? -3.459 -23.812 -16.844 1 96.69 61 ASP B CA 1
ATOM 1697 C C . ASP B 1 61 ? -2.904 -22.625 -16.062 1 96.69 61 ASP B C 1
ATOM 1699 O O . ASP B 1 61 ? -1.698 -22.547 -15.805 1 96.69 61 ASP B O 1
ATOM 1703 N N . VAL B 1 62 ? -3.824 -21.719 -15.719 1 98.44 62 VAL B N 1
ATOM 1704 C CA . VAL B 1 62 ? -3.42 -20.672 -14.781 1 98.44 62 VAL B CA 1
ATOM 1705 C C . VAL B 1 62 ? -3.258 -21.281 -13.383 1 98.44 62 VAL B C 1
ATOM 1707 O O . VAL B 1 62 ? -4.25 -21.578 -12.719 1 98.44 62 VAL B O 1
ATOM 1710 N N . ALA B 1 63 ? -2.027 -21.391 -12.953 1 98.69 63 ALA B N 1
ATOM 1711 C CA . ALA B 1 63 ? -1.679 -22.141 -11.75 1 98.69 63 ALA B CA 1
ATOM 1712 C C . ALA B 1 63 ? -1.541 -21.219 -10.547 1 98.69 63 ALA B C 1
ATOM 1714 O O . ALA B 1 63 ? -1.724 -21.656 -9.406 1 98.69 63 ALA B O 1
ATOM 1715 N N . ALA B 1 64 ? -1.207 -19.938 -10.773 1 98.88 64 ALA B N 1
ATOM 1716 C CA . ALA B 1 64 ? -0.934 -19 -9.695 1 98.88 64 ALA B CA 1
ATOM 1717 C C . ALA B 1 64 ? -1.117 -17.562 -10.156 1 98.88 64 ALA B C 1
ATOM 1719 O O . ALA B 1 64 ? -1.18 -17.297 -11.359 1 98.88 64 ALA B O 1
ATOM 1720 N N . MET B 1 65 ? -1.23 -16.672 -9.148 1 98.94 65 MET B N 1
ATOM 1721 C CA . MET B 1 65 ? -1.396 -15.25 -9.469 1 98.94 65 MET B CA 1
ATOM 1722 C C . MET B 1 65 ? -0.654 -14.367 -8.469 1 98.94 65 MET B C 1
ATOM 1724 O O . MET B 1 65 ? -0.394 -14.789 -7.344 1 98.94 65 MET B O 1
ATOM 1728 N N . ALA B 1 66 ? -0.248 -13.25 -8.93 1 98.94 66 ALA B N 1
ATOM 1729 C CA . ALA B 1 66 ? 0.21 -12.117 -8.125 1 98.94 66 ALA B CA 1
ATOM 1730 C C . ALA B 1 66 ? -0.516 -10.836 -8.523 1 98.94 66 ALA B C 1
ATOM 1732 O O . ALA B 1 66 ? -0.47 -10.422 -9.68 1 98.94 66 ALA B O 1
ATOM 1733 N N . LEU B 1 67 ? -1.272 -10.266 -7.617 1 98.94 67 LEU B N 1
ATOM 1734 C CA . LEU B 1 67 ? -1.938 -8.984 -7.824 1 98.94 67 LEU B CA 1
ATOM 1735 C C . LEU B 1 67 ? -1.28 -7.891 -6.992 1 98.94 67 LEU B C 1
ATOM 1737 O O . LEU B 1 67 ? -1.033 -8.078 -5.801 1 98.94 67 LEU B O 1
ATOM 1741 N N . TRP B 1 68 ? -0.995 -6.766 -7.637 1 98.88 68 TRP B N 1
ATOM 1742 C CA . TRP B 1 68 ? -0.195 -5.734 -6.98 1 98.88 68 TRP B CA 1
ATOM 1743 C C . TRP B 1 68 ? -0.595 -4.344 -7.461 1 98.88 68 TRP B C 1
ATOM 1745 O O . TRP B 1 68 ? -1.297 -4.207 -8.461 1 98.88 68 TRP B O 1
ATOM 1755 N N . PHE B 1 69 ? -0.304 -3.336 -6.699 1 98.81 69 PHE B N 1
ATOM 1756 C CA . PHE B 1 69 ? -0.509 -1.945 -7.086 1 98.81 69 PHE B CA 1
ATOM 1757 C C . PHE B 1 69 ? 0.731 -1.112 -6.789 1 98.81 69 PHE B C 1
ATOM 1759 O O . PHE B 1 69 ? 1.643 -1.571 -6.098 1 98.81 69 PHE B O 1
ATOM 1766 N N . LEU B 1 70 ? 0.768 0.054 -7.379 1 98.31 70 LEU B N 1
ATOM 1767 C CA . LEU B 1 70 ? 1.907 0.939 -7.164 1 98.31 70 LEU B CA 1
ATOM 1768 C C . LEU B 1 70 ? 1.872 1.543 -5.766 1 98.31 70 LEU B C 1
ATOM 1770 O O . LEU B 1 70 ? 0.815 1.974 -5.297 1 98.31 70 LEU B O 1
ATOM 1774 N N . SER B 1 71 ? 2.977 1.411 -5.117 1 98.69 71 SER B N 1
ATOM 1775 C CA . SER B 1 71 ? 3.236 2.162 -3.893 1 98.69 71 SER B CA 1
ATOM 1776 C C . SER B 1 71 ? 4.207 3.311 -4.145 1 98.69 71 SER B C 1
ATOM 1778 O O . SER B 1 71 ? 4.57 3.584 -5.289 1 98.69 71 SER B O 1
ATOM 1780 N N . PHE B 1 72 ? 4.531 4.043 -3.088 1 98.69 72 PHE B N 1
ATOM 1781 C CA . PHE B 1 72 ? 5.492 5.133 -3.201 1 98.69 72 PHE B CA 1
ATOM 1782 C C . PHE B 1 72 ? 6.348 5.234 -1.942 1 98.69 72 PHE B C 1
ATOM 1784 O O . PHE B 1 72 ? 5.832 5.141 -0.827 1 98.69 72 PHE B O 1
ATOM 1791 N N . SER B 1 73 ? 7.605 5.367 -2.152 1 98.06 73 SER B N 1
ATOM 1792 C CA . SER B 1 73 ? 8.516 5.648 -1.05 1 98.06 73 SER B CA 1
ATOM 1793 C C . SER B 1 73 ? 8.859 7.133 -0.979 1 98.06 73 SER B C 1
ATOM 1795 O O . SER B 1 73 ? 9.586 7.648 -1.832 1 98.06 73 SER B O 1
ATOM 1797 N N . THR B 1 74 ? 8.406 7.809 0.066 1 97.81 74 THR B N 1
ATOM 1798 C CA . THR B 1 74 ? 8.711 9.227 0.238 1 97.81 74 THR B CA 1
ATOM 1799 C C . THR B 1 74 ? 10.188 9.422 0.595 1 97.81 74 THR B C 1
ATOM 1801 O O . THR B 1 74 ? 10.719 10.523 0.476 1 97.81 74 THR B O 1
ATOM 1804 N N . TRP B 1 75 ? 10.828 8.375 1.038 1 97.19 75 TRP B N 1
ATOM 1805 C CA . TRP B 1 75 ? 12.242 8.477 1.408 1 97.19 75 TRP B CA 1
ATOM 1806 C C . TRP B 1 75 ? 13.133 8.398 0.175 1 97.19 75 TRP B C 1
ATOM 1808 O O . TRP B 1 75 ? 14.102 9.156 0.048 1 97.19 75 TRP B O 1
ATOM 1818 N N . ASP B 1 76 ? 12.727 7.543 -0.729 1 97.69 76 ASP B N 1
ATOM 1819 C CA . ASP B 1 76 ? 13.516 7.34 -1.938 1 97.69 76 ASP B CA 1
ATOM 1820 C C . ASP B 1 76 ? 13.016 8.227 -3.076 1 97.69 76 ASP B C 1
ATOM 1822 O O . ASP B 1 76 ? 13.727 8.438 -4.062 1 97.69 76 ASP B O 1
ATOM 1826 N N . GLY B 1 77 ? 11.797 8.672 -2.969 1 97.94 77 GLY B N 1
ATOM 1827 C CA . GLY B 1 77 ? 11.219 9.555 -3.967 1 97.94 77 GLY B CA 1
ATOM 1828 C C . GLY B 1 77 ? 10.812 8.844 -5.242 1 97.94 77 GLY B C 1
ATOM 1829 O O . GLY B 1 77 ? 10.758 9.453 -6.312 1 97.94 77 GLY B O 1
ATOM 1830 N N . VAL B 1 78 ? 10.602 7.535 -5.137 1 97.88 78 VAL B N 1
ATOM 1831 C CA . VAL B 1 78 ? 10.219 6.766 -6.312 1 97.88 78 VAL B CA 1
ATOM 1832 C C . VAL B 1 78 ? 9.07 5.824 -5.957 1 97.88 78 VAL B C 1
ATOM 1834 O O . VAL B 1 78 ? 8.836 5.527 -4.785 1 97.88 78 VAL B O 1
ATOM 1837 N N . ALA B 1 79 ? 8.375 5.332 -6.98 1 98.12 79 ALA B N 1
ATOM 1838 C CA . ALA B 1 79 ? 7.324 4.336 -6.797 1 98.12 79 ALA B CA 1
ATOM 1839 C C . ALA B 1 79 ? 7.906 3.002 -6.348 1 98.12 79 ALA B C 1
ATOM 1841 O O . ALA B 1 79 ? 9.125 2.832 -6.305 1 98.12 79 ALA B O 1
ATOM 1842 N N . GLY B 1 80 ? 7.102 2.117 -5.848 1 98.5 80 GLY B N 1
ATOM 1843 C CA . GLY B 1 80 ? 7.34 0.72 -5.523 1 98.5 80 GLY B CA 1
ATOM 1844 C C . GLY B 1 80 ? 6.168 -0.18 -5.871 1 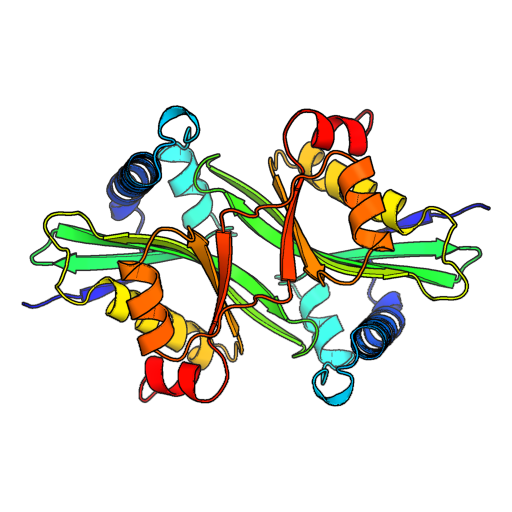98.5 80 GLY B C 1
ATOM 1845 O O . GLY B 1 80 ? 5.234 0.244 -6.555 1 98.5 80 GLY B O 1
ATOM 1846 N N . ILE B 1 81 ? 6.316 -1.396 -5.453 1 98.88 81 ILE B N 1
ATOM 1847 C CA . ILE B 1 81 ? 5.238 -2.363 -5.641 1 98.88 81 ILE B CA 1
ATOM 1848 C C . ILE B 1 81 ? 4.734 -2.846 -4.285 1 98.88 81 ILE B C 1
ATOM 1850 O O . ILE B 1 81 ? 5.531 -3.174 -3.4 1 98.88 81 ILE B O 1
ATOM 1854 N N . TYR B 1 82 ? 3.455 -2.785 -4.113 1 98.94 82 TYR B N 1
ATOM 1855 C CA . TYR B 1 82 ? 2.816 -3.49 -3.006 1 98.94 82 TYR B CA 1
ATOM 1856 C C . TYR B 1 82 ? 2.041 -4.703 -3.506 1 98.94 82 TYR B C 1
ATOM 1858 O O . TYR B 1 82 ? 1.053 -4.559 -4.23 1 98.94 82 TYR B O 1
ATOM 1866 N N . LEU B 1 83 ? 2.535 -5.871 -3.168 1 98.94 83 LEU B N 1
ATOM 1867 C CA . LEU B 1 83 ? 1.889 -7.133 -3.527 1 98.94 83 LEU B CA 1
ATOM 1868 C C . LEU B 1 83 ? 0.699 -7.41 -2.615 1 98.94 83 LEU B C 1
ATOM 1870 O O . LEU B 1 83 ? 0.874 -7.676 -1.424 1 98.94 83 LEU B O 1
ATOM 1874 N N . GLU B 1 84 ? -0.49 -7.383 -3.16 1 98.75 84 GLU B N 1
ATOM 1875 C CA . GLU B 1 84 ? -1.723 -7.559 -2.398 1 98.75 84 GLU B CA 1
ATOM 1876 C C . GLU B 1 84 ? -2.068 -9.039 -2.238 1 98.75 84 GLU B C 1
ATOM 1878 O O . GLU B 1 84 ? -2.475 -9.469 -1.159 1 98.75 84 GLU B O 1
ATOM 1883 N N . ASP B 1 85 ? -1.975 -9.766 -3.311 1 98.75 85 ASP B N 1
ATOM 1884 C CA . ASP B 1 85 ? -2.301 -11.188 -3.275 1 98.75 85 ASP B CA 1
ATOM 1885 C C . ASP B 1 85 ? -1.238 -12.016 -3.996 1 98.75 85 ASP B C 1
ATOM 1887 O O . ASP B 1 85 ? -0.8 -11.656 -5.09 1 98.75 85 ASP B O 1
ATOM 1891 N N . LEU B 1 86 ? -0.825 -13.031 -3.393 1 98.81 86 LEU B N 1
ATOM 1892 C CA . LEU B 1 86 ? -0.033 -14.117 -3.959 1 98.81 86 LEU B CA 1
ATOM 1893 C C . LEU B 1 86 ? -0.665 -15.469 -3.65 1 98.81 86 LEU B C 1
ATOM 1895 O O . LEU B 1 86 ? -0.823 -15.836 -2.482 1 98.81 86 LEU B O 1
ATOM 1899 N N . PHE B 1 87 ? -1.079 -16.172 -4.703 1 98.75 87 PHE B N 1
ATOM 1900 C CA . PHE B 1 87 ? -1.796 -17.422 -4.484 1 98.75 87 PHE B CA 1
ATOM 1901 C C . PHE B 1 87 ? -1.399 -18.453 -5.527 1 98.75 87 PHE B C 1
ATOM 1903 O O . PHE B 1 87 ? -1.353 -18.156 -6.723 1 98.75 87 PHE B O 1
ATOM 1910 N N . VAL B 1 88 ? -1.008 -19.562 -5.086 1 98.56 88 VAL B N 1
ATOM 1911 C CA . VAL B 1 88 ? -0.768 -20.734 -5.914 1 98.56 88 VAL B CA 1
ATOM 1912 C C . VAL B 1 88 ? -1.851 -21.781 -5.656 1 98.56 88 VAL B C 1
ATOM 1914 O O . VAL B 1 88 ? -2.086 -22.172 -4.508 1 98.56 88 VAL B O 1
ATOM 1917 N N . ARG B 1 89 ? -2.479 -22.234 -6.746 1 98.38 89 ARG B N 1
ATOM 1918 C CA . ARG B 1 89 ? -3.461 -23.297 -6.574 1 98.38 89 ARG B CA 1
ATOM 1919 C C . ARG B 1 89 ? -2.848 -24.5 -5.859 1 98.38 89 ARG B C 1
ATOM 1921 O O . ARG B 1 89 ? -1.705 -24.875 -6.133 1 98.38 89 ARG B O 1
ATOM 1928 N N . PRO B 1 90 ? -3.652 -25.125 -5.004 1 97.25 90 PRO B N 1
ATOM 1929 C CA . PRO B 1 90 ? -3.119 -26.203 -4.168 1 97.25 90 PRO B CA 1
ATOM 1930 C C . PRO B 1 90 ? -2.428 -27.297 -4.984 1 97.25 90 PRO B C 1
ATOM 1932 O O . PRO B 1 90 ? -1.337 -27.75 -4.621 1 97.25 90 PRO B O 1
ATOM 1935 N N . ARG B 1 91 ? -2.887 -27.641 -6.152 1 95.75 91 ARG B N 1
ATOM 1936 C CA . ARG B 1 91 ? -2.361 -28.75 -6.941 1 95.75 91 ARG B CA 1
ATOM 1937 C C . ARG B 1 91 ? -1.012 -28.391 -7.555 1 95.75 91 ARG B C 1
ATOM 1939 O O . ARG B 1 91 ? -0.297 -29.266 -8.047 1 95.75 91 ARG B O 1
ATOM 1946 N N . PHE B 1 92 ? -0.693 -27.141 -7.48 1 97.31 92 PHE B N 1
ATOM 1947 C CA . PHE B 1 92 ? 0.537 -26.734 -8.141 1 97.31 92 PHE B CA 1
ATOM 1948 C C . PHE B 1 92 ? 1.562 -26.25 -7.121 1 97.31 92 PHE B C 1
ATOM 1950 O O . PHE B 1 92 ? 2.576 -25.656 -7.488 1 97.31 92 PHE B O 1
ATOM 1957 N N . ARG B 1 93 ? 1.319 -26.453 -5.84 1 95.94 93 ARG B N 1
ATOM 1958 C CA . ARG B 1 93 ? 2.211 -25.953 -4.801 1 95.94 93 ARG B CA 1
ATOM 1959 C C . ARG B 1 93 ? 3.477 -26.797 -4.711 1 95.94 93 ARG B C 1
ATOM 1961 O O . ARG B 1 93 ? 3.553 -27.875 -5.309 1 95.94 93 ARG B O 1
ATOM 1968 N N . ARG B 1 94 ? 4.496 -26.203 -4.148 1 94.44 94 ARG B N 1
ATOM 1969 C CA . ARG B 1 94 ? 5.801 -26.828 -3.947 1 94.44 94 ARG B CA 1
ATOM 1970 C C . ARG B 1 94 ? 6.512 -27.047 -5.277 1 94.44 94 ARG B C 1
ATOM 1972 O O . ARG B 1 94 ? 7.145 -28.094 -5.484 1 94.44 94 ARG B O 1
ATOM 1979 N N . ARG B 1 95 ? 6.277 -26.109 -6.188 1 94.94 95 ARG B N 1
ATOM 1980 C CA . ARG B 1 95 ? 6.926 -26.141 -7.496 1 94.94 95 ARG B CA 1
ATOM 1981 C C . ARG B 1 95 ? 7.695 -24.859 -7.77 1 94.94 95 ARG B C 1
ATOM 1983 O O . ARG B 1 95 ? 8.141 -24.625 -8.891 1 94.94 95 ARG B O 1
ATOM 1990 N N . GLY B 1 96 ? 7.75 -24 -6.828 1 96.56 96 GLY B N 1
ATOM 1991 C CA . GLY B 1 96 ? 8.539 -22.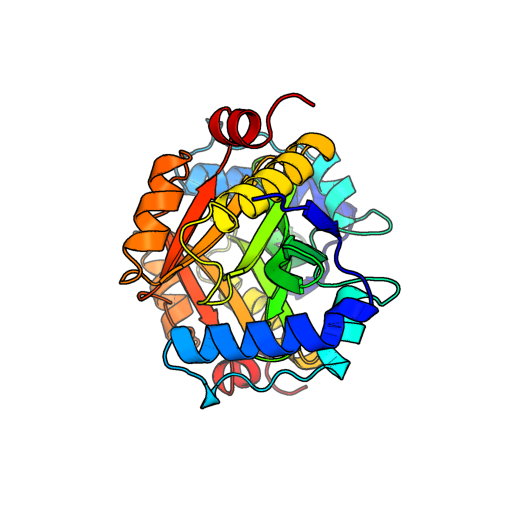781 -6.949 1 96.56 96 GLY B CA 1
ATOM 1992 C C . GLY B 1 96 ? 7.793 -21.656 -7.629 1 96.56 96 GLY B C 1
ATOM 1993 O O . GLY B 1 96 ? 8.391 -20.641 -8.008 1 96.56 96 GLY B O 1
ATOM 1994 N N . LEU B 1 97 ? 6.508 -21.703 -7.789 1 98.19 97 LEU B N 1
ATOM 1995 C CA . LEU B 1 97 ? 5.738 -20.719 -8.547 1 98.19 97 LEU B CA 1
ATOM 1996 C C . LEU B 1 97 ? 5.641 -19.406 -7.797 1 98.19 97 LEU B C 1
ATOM 1998 O O . LEU B 1 97 ? 5.707 -18.328 -8.398 1 98.19 97 LEU B O 1
ATOM 2002 N N . ALA B 1 98 ? 5.488 -19.5 -6.52 1 98.44 98 ALA B N 1
ATOM 2003 C CA . ALA B 1 98 ? 5.43 -18.281 -5.723 1 98.44 98 ALA B CA 1
ATOM 2004 C C . ALA B 1 98 ? 6.734 -17.484 -5.832 1 98.44 98 ALA B C 1
ATOM 2006 O O . ALA B 1 98 ? 6.719 -16.281 -6.055 1 98.44 98 ALA B O 1
ATOM 2007 N N . ARG B 1 99 ? 7.785 -18.188 -5.676 1 98.19 99 ARG B N 1
ATOM 2008 C CA . ARG B 1 99 ? 9.094 -17.547 -5.797 1 98.19 99 ARG B CA 1
ATOM 2009 C C . ARG B 1 99 ? 9.273 -16.938 -7.188 1 98.19 99 ARG B C 1
ATOM 2011 O O . ARG B 1 99 ? 9.836 -15.852 -7.332 1 98.19 99 ARG B O 1
ATOM 2018 N N . ALA B 1 100 ? 8.867 -17.656 -8.203 1 98.25 100 ALA B N 1
ATOM 2019 C CA . ALA B 1 100 ? 8.977 -17.172 -9.578 1 98.25 100 ALA B CA 1
ATOM 2020 C C . ALA B 1 100 ? 8.164 -15.898 -9.781 1 98.25 100 ALA B C 1
ATOM 2022 O O . ALA B 1 100 ? 8.602 -14.984 -10.484 1 98.25 100 ALA B O 1
ATOM 2023 N N . LEU B 1 101 ? 6.98 -15.852 -9.219 1 98.75 101 LEU B N 1
ATOM 2024 C CA . LEU B 1 101 ? 6.152 -14.656 -9.305 1 98.75 101 LEU B CA 1
ATOM 2025 C C . LEU B 1 101 ? 6.805 -13.484 -8.578 1 98.75 101 LEU B C 1
ATOM 2027 O O . LEU B 1 101 ? 6.812 -12.359 -9.078 1 98.75 101 LEU B O 1
ATOM 2031 N N . LEU B 1 102 ? 7.371 -13.75 -7.391 1 98.88 102 LEU B N 1
ATOM 2032 C CA . LEU B 1 102 ? 8.078 -12.711 -6.656 1 98.88 102 LEU B CA 1
ATOM 2033 C C . LEU B 1 102 ? 9.281 -12.211 -7.449 1 98.88 102 LEU B C 1
ATOM 2035 O O . LEU B 1 102 ? 9.578 -11.008 -7.445 1 98.88 102 LEU B O 1
ATOM 2039 N N . ALA B 1 103 ? 9.93 -13.086 -8.094 1 98.81 103 ALA B N 1
ATOM 2040 C CA . ALA B 1 103 ? 11.055 -12.695 -8.938 1 98.81 103 ALA B CA 1
ATOM 2041 C C . ALA B 1 103 ? 10.602 -11.797 -10.078 1 98.81 103 ALA B C 1
ATOM 2043 O O . ALA B 1 103 ? 11.281 -10.828 -10.43 1 98.81 103 ALA B O 1
ATOM 2044 N N . ALA B 1 104 ? 9.516 -12.109 -10.664 1 98.75 104 ALA B N 1
ATOM 2045 C CA . ALA B 1 104 ? 8.961 -11.273 -11.727 1 98.75 104 ALA B CA 1
ATOM 2046 C C . ALA B 1 104 ? 8.641 -9.875 -11.211 1 98.75 104 ALA B C 1
ATOM 2048 O O . ALA B 1 104 ? 8.859 -8.883 -11.906 1 98.75 104 ALA B O 1
ATOM 2049 N N . LEU B 1 105 ? 8.117 -9.805 -10 1 98.88 105 LEU B N 1
ATOM 2050 C CA . LEU B 1 105 ? 7.809 -8.508 -9.414 1 98.88 105 LEU B CA 1
ATOM 2051 C C . LEU B 1 105 ? 9.086 -7.746 -9.078 1 98.88 105 LEU B C 1
ATOM 2053 O O . LEU B 1 105 ? 9.141 -6.52 -9.227 1 98.88 105 LEU B O 1
ATOM 2057 N N . ALA B 1 106 ? 10.07 -8.453 -8.578 1 98.88 106 ALA B N 1
ATOM 2058 C CA . ALA B 1 106 ? 11.375 -7.82 -8.359 1 98.88 106 ALA B CA 1
ATOM 2059 C C . ALA B 1 106 ? 11.922 -7.246 -9.656 1 98.88 106 ALA B C 1
ATOM 2061 O O . ALA B 1 106 ? 12.445 -6.125 -9.68 1 98.88 106 ALA B O 1
ATOM 2062 N N . ALA B 1 107 ? 11.812 -8 -10.711 1 98.75 107 ALA B N 1
ATOM 2063 C CA . ALA B 1 107 ? 12.258 -7.527 -12.023 1 98.75 107 ALA B CA 1
ATOM 2064 C C . ALA B 1 107 ? 11.484 -6.281 -12.438 1 98.75 107 ALA B C 1
ATOM 2066 O O . ALA B 1 107 ? 12.062 -5.344 -13 1 98.75 107 ALA B O 1
ATOM 2067 N N . GLU B 1 108 ? 10.164 -6.262 -12.219 1 98.44 108 GLU B N 1
ATOM 2068 C CA . GLU B 1 108 ? 9.344 -5.078 -12.461 1 98.44 108 GLU B CA 1
ATOM 2069 C C . GLU B 1 108 ? 9.906 -3.863 -11.727 1 98.44 108 GLU B C 1
ATOM 2071 O O . GLU B 1 108 ? 9.977 -2.768 -12.281 1 98.44 108 GLU B O 1
ATOM 2076 N N . CYS B 1 109 ? 10.273 -4.051 -10.516 1 98.69 109 CYS B N 1
ATOM 2077 C CA . CYS B 1 109 ? 10.844 -2.965 -9.727 1 98.69 109 CYS B CA 1
ATOM 2078 C C . CYS B 1 109 ? 12.133 -2.451 -10.367 1 98.69 109 CYS B C 1
ATOM 2080 O O . CYS B 1 109 ? 12.258 -1.258 -10.648 1 98.69 109 CYS B O 1
ATOM 2082 N N . VAL B 1 110 ? 13.016 -3.357 -10.609 1 98.5 110 VAL B N 1
ATOM 2083 C CA . VAL B 1 110 ? 14.328 -2.977 -11.125 1 98.5 110 VAL B CA 1
ATOM 2084 C C . VAL B 1 110 ? 14.172 -2.291 -12.484 1 98.5 110 VAL B C 1
ATOM 2086 O O . VAL B 1 110 ? 14.758 -1.234 -12.719 1 98.5 110 VAL B O 1
ATOM 2089 N N . ASP B 1 111 ? 13.352 -2.811 -13.344 1 98.38 111 ASP B N 1
ATOM 2090 C CA . ASP B 1 111 ? 13.164 -2.293 -14.695 1 98.38 111 ASP B CA 1
ATOM 2091 C C . ASP B 1 111 ? 12.578 -0.882 -14.664 1 98.38 111 ASP B C 1
ATOM 2093 O O . ASP B 1 111 ? 12.781 -0.101 -15.594 1 98.38 111 ASP B O 1
ATOM 2097 N N . ASN B 1 112 ? 11.898 -0.566 -13.594 1 97.69 112 ASN B N 1
ATOM 2098 C CA . ASN B 1 112 ? 11.211 0.721 -13.531 1 97.69 112 ASN B CA 1
ATOM 2099 C C . ASN B 1 112 ? 11.867 1.66 -12.523 1 97.69 112 ASN B C 1
ATOM 2101 O O . ASN B 1 112 ? 11.336 2.73 -12.234 1 97.69 112 ASN B O 1
ATOM 2105 N N . GLY B 1 113 ? 12.945 1.224 -11.891 1 97.5 113 GLY B N 1
ATOM 2106 C CA . GLY B 1 113 ? 13.656 2.059 -10.938 1 97.5 113 GLY B CA 1
ATOM 2107 C C . GLY B 1 113 ? 12.969 2.141 -9.586 1 97.5 113 GLY B C 1
ATOM 2108 O O . GLY B 1 113 ? 13.133 3.119 -8.859 1 97.5 113 GLY B O 1
ATOM 2109 N N . TYR B 1 114 ? 12.109 1.191 -9.305 1 98.31 114 TYR B N 1
ATOM 2110 C CA . TYR B 1 114 ? 11.477 1.105 -7.992 1 98.31 114 TYR B CA 1
ATOM 2111 C C . TYR B 1 114 ? 12.43 0.495 -6.969 1 98.31 114 TYR B C 1
ATOM 2113 O O . TYR B 1 114 ? 13.219 -0.395 -7.297 1 98.31 114 TYR B O 1
ATOM 2121 N N . THR B 1 115 ? 12.273 0.909 -5.719 1 98.12 115 THR B N 1
ATOM 2122 C CA . THR B 1 115 ? 13.305 0.518 -4.766 1 98.12 115 THR B CA 1
ATOM 2123 C C . THR B 1 115 ? 12.742 -0.451 -3.73 1 98.12 115 THR B C 1
ATOM 2125 O O . THR B 1 115 ? 13.5 -1.069 -2.979 1 98.12 115 THR B O 1
ATOM 2128 N N . ARG B 1 116 ? 11.375 -0.582 -3.721 1 98.5 116 ARG B N 1
ATOM 2129 C CA . ARG B 1 116 ? 10.797 -1.397 -2.658 1 98.5 116 ARG B CA 1
ATOM 2130 C C . ARG B 1 116 ? 9.695 -2.301 -3.201 1 98.5 116 ARG B C 1
ATOM 2132 O O . ARG B 1 116 ? 8.812 -1.843 -3.928 1 98.5 116 ARG B O 1
ATOM 2139 N N . LEU B 1 117 ? 9.82 -3.57 -2.928 1 98.94 117 LEU B N 1
ATOM 2140 C CA . LEU B 1 117 ? 8.742 -4.551 -3.033 1 98.94 117 LEU B CA 1
ATOM 2141 C C . LEU B 1 117 ? 8.234 -4.945 -1.652 1 98.94 117 LEU B C 1
ATOM 2143 O O . LEU B 1 117 ? 8.977 -5.492 -0.841 1 98.94 117 LEU B O 1
ATOM 2147 N N . SER B 1 118 ? 6.934 -4.637 -1.371 1 98.94 118 SER B N 1
ATOM 2148 C CA . SER B 1 118 ? 6.379 -4.875 -0.042 1 98.94 118 SER B CA 1
ATOM 2149 C C . SER B 1 118 ? 5.098 -5.699 -0.115 1 98.94 118 SER B C 1
ATOM 2151 O O . SER B 1 118 ? 4.438 -5.738 -1.154 1 98.94 118 SER B O 1
ATOM 2153 N N . TRP B 1 119 ? 4.809 -6.402 0.899 1 98.81 119 TRP B N 1
ATOM 2154 C CA . TRP B 1 119 ? 3.572 -7.16 1.052 1 98.81 119 TRP B CA 1
ATOM 2155 C C . TRP B 1 119 ? 3.307 -7.477 2.52 1 98.81 119 TRP B C 1
ATOM 2157 O O . TRP B 1 119 ? 4.148 -7.211 3.381 1 98.81 119 TRP B O 1
ATOM 2167 N N . ALA B 1 120 ? 2.125 -7.934 2.838 1 98.56 120 ALA B N 1
ATOM 2168 C CA . ALA B 1 120 ? 1.771 -8.414 4.172 1 98.56 120 ALA B CA 1
ATOM 2169 C C . ALA B 1 120 ? 1.472 -9.906 4.156 1 98.56 120 ALA B C 1
ATOM 2171 O O . ALA B 1 120 ? 0.941 -10.43 3.174 1 98.56 120 ALA B O 1
ATOM 2172 N N . VAL B 1 121 ? 1.84 -10.555 5.227 1 98.25 121 VAL B N 1
ATOM 2173 C CA . VAL B 1 121 ? 1.627 -11.992 5.34 1 98.25 121 VAL B CA 1
ATOM 2174 C C . VAL B 1 121 ? 1.022 -12.32 6.703 1 98.25 121 VAL B C 1
ATOM 2176 O O . VAL B 1 121 ? 1.383 -11.711 7.711 1 98.25 121 VAL B O 1
ATOM 2179 N N . LEU B 1 122 ? 0.088 -13.281 6.719 1 98.19 122 LEU B N 1
ATOM 2180 C CA . LEU B 1 122 ? -0.445 -13.781 7.977 1 98.19 122 LEU B CA 1
ATOM 2181 C C . LEU B 1 122 ? 0.656 -14.422 8.82 1 98.19 122 LEU B C 1
ATOM 2183 O O . LEU B 1 122 ? 1.414 -15.258 8.32 1 98.19 122 LEU B O 1
ATOM 2187 N N . ASN B 1 123 ? 0.631 -14.148 10.094 1 97.75 123 ASN B N 1
ATOM 2188 C CA . ASN B 1 123 ? 1.728 -14.547 10.969 1 97.75 123 ASN B CA 1
ATOM 2189 C C . ASN B 1 123 ? 1.821 -16.062 11.094 1 97.75 123 ASN B C 1
ATOM 2191 O O . ASN B 1 123 ? 2.914 -16.609 11.25 1 97.75 123 ASN B O 1
ATOM 2195 N N . TRP B 1 124 ? 0.751 -16.766 11.031 1 97.06 124 TRP B N 1
ATOM 2196 C CA . TRP B 1 124 ? 0.738 -18.219 11.25 1 97.06 124 TRP B CA 1
ATOM 2197 C C . TRP B 1 124 ? 1.23 -18.953 10.016 1 97.06 124 TRP B C 1
ATOM 2199 O O . TRP B 1 124 ? 1.479 -20.172 10.07 1 97.06 124 TRP B O 1
ATOM 2209 N N . ASN B 1 125 ? 1.323 -18.25 8.828 1 96.75 125 ASN B N 1
ATOM 2210 C CA . ASN B 1 125 ? 1.693 -18.859 7.559 1 96.75 125 ASN B CA 1
ATOM 2211 C C . ASN B 1 125 ? 3.189 -19.156 7.496 1 96.75 125 ASN B C 1
ATOM 2213 O O . ASN B 1 125 ? 3.928 -18.5 6.766 1 96.75 125 ASN B O 1
ATOM 2217 N N . SER B 1 126 ? 3.623 -20.219 8.109 1 96.88 126 SER B N 1
ATOM 2218 C CA . SER B 1 126 ? 5.035 -20.531 8.305 1 96.88 126 SER B CA 1
ATOM 2219 C C . SER B 1 126 ? 5.723 -20.812 6.969 1 96.88 126 SER B C 1
ATOM 2221 O O . SER B 1 126 ? 6.898 -20.5 6.793 1 96.88 126 SER B O 1
ATOM 2223 N N . ASP B 1 127 ? 5.008 -21.422 6.062 1 95.44 127 ASP B N 1
ATOM 2224 C CA . ASP B 1 127 ? 5.582 -21.719 4.75 1 95.44 127 ASP B CA 1
ATOM 2225 C C . ASP B 1 127 ? 5.926 -20.438 4.004 1 95.44 127 ASP B C 1
ATOM 2227 O O . ASP B 1 127 ? 7.016 -20.297 3.441 1 95.44 127 ASP B O 1
ATOM 2231 N N . ALA B 1 128 ? 5 -19.516 3.984 1 96.94 128 ALA B N 1
ATOM 2232 C CA . ALA B 1 128 ? 5.227 -18.234 3.332 1 96.94 128 ALA B CA 1
ATOM 2233 C C . ALA B 1 128 ? 6.375 -17.469 3.996 1 96.94 128 ALA B C 1
ATOM 2235 O O . ALA B 1 128 ? 7.246 -16.922 3.312 1 96.94 128 ALA B O 1
ATOM 2236 N N . VAL B 1 129 ? 6.371 -17.469 5.301 1 97.75 129 VAL B N 1
ATOM 2237 C CA . VAL B 1 129 ? 7.398 -16.781 6.074 1 97.75 129 VAL B CA 1
ATOM 2238 C C . VAL B 1 129 ? 8.773 -17.344 5.715 1 97.75 129 VAL B C 1
ATOM 2240 O O . VAL B 1 129 ? 9.719 -16.594 5.488 1 97.75 129 VAL B O 1
ATOM 2243 N N . ALA B 1 130 ? 8.875 -18.641 5.652 1 97.62 130 ALA B N 1
ATOM 2244 C CA . ALA B 1 130 ? 10.133 -19.281 5.289 1 97.62 130 ALA B CA 1
ATOM 2245 C C . ALA B 1 130 ? 10.594 -18.859 3.896 1 97.62 130 ALA B C 1
ATOM 2247 O O . ALA B 1 130 ? 11.773 -18.594 3.678 1 97.62 130 ALA B O 1
ATOM 2248 N N . LEU B 1 131 ? 9.703 -18.844 2.967 1 97.88 131 LEU B N 1
ATOM 2249 C CA . LEU B 1 131 ? 10.008 -18.391 1.613 1 97.88 131 LEU B CA 1
ATOM 2250 C C . LEU B 1 131 ? 10.539 -16.953 1.622 1 97.88 131 LEU B C 1
ATOM 2252 O O . LEU B 1 131 ? 11.578 -16.672 1.013 1 97.88 131 LEU B O 1
ATOM 2256 N N . TYR B 1 132 ? 9.836 -16.062 2.307 1 98.62 132 TYR B N 1
ATOM 2257 C CA . TYR B 1 132 ? 10.18 -14.648 2.283 1 98.62 132 TYR B CA 1
ATOM 2258 C C . TYR B 1 132 ? 11.523 -14.406 2.965 1 98.62 132 TYR B C 1
ATOM 2260 O O . TYR B 1 132 ? 12.344 -13.625 2.473 1 98.62 132 TYR B O 1
ATOM 2268 N N . ASP B 1 133 ? 11.703 -15.078 4.09 1 98.31 133 ASP B N 1
ATOM 2269 C CA . ASP B 1 133 ? 13.008 -15.016 4.73 1 98.31 133 ASP B CA 1
ATOM 2270 C C . ASP B 1 133 ? 14.109 -15.508 3.789 1 98.31 133 ASP B C 1
ATOM 2272 O O . ASP B 1 133 ? 15.18 -14.906 3.713 1 98.31 133 ASP B O 1
ATOM 2276 N N . GLY B 1 134 ? 13.805 -16.516 3.09 1 98.25 134 GLY B N 1
ATOM 2277 C CA . GLY B 1 134 ? 14.766 -17.156 2.209 1 98.25 134 GLY B CA 1
ATOM 2278 C C . GLY B 1 134 ? 15.211 -16.281 1.06 1 98.25 134 GLY B C 1
ATOM 2279 O O . GLY B 1 134 ? 16.328 -16.422 0.558 1 98.25 134 GLY B O 1
ATOM 2280 N N . ILE B 1 135 ? 14.398 -15.344 0.61 1 98.19 135 ILE B N 1
ATOM 2281 C CA . ILE B 1 135 ? 14.758 -14.508 -0.53 1 98.19 135 ILE B CA 1
ATOM 2282 C C . ILE B 1 135 ? 15.344 -13.188 -0.037 1 98.19 135 ILE B C 1
ATOM 2284 O O . ILE B 1 135 ? 15.586 -12.273 -0.83 1 98.19 135 ILE B O 1
ATOM 2288 N N . GLY B 1 136 ? 15.484 -13.023 1.249 1 98.56 136 GLY B N 1
ATOM 2289 C CA . GLY B 1 136 ? 16.156 -11.859 1.808 1 98.56 136 GLY B CA 1
ATOM 2290 C C . GLY B 1 136 ? 15.195 -10.734 2.154 1 98.56 136 GLY B C 1
ATOM 2291 O O . GLY B 1 136 ? 15.625 -9.602 2.404 1 98.56 136 GLY B O 1
ATOM 2292 N N . ALA B 1 137 ? 13.906 -11.023 2.127 1 98.75 137 ALA B N 1
ATOM 2293 C CA . ALA B 1 137 ? 12.938 -10.031 2.586 1 98.75 137 ALA B CA 1
ATOM 2294 C C . ALA B 1 137 ? 13 -9.867 4.102 1 98.75 137 ALA B C 1
ATOM 2296 O O . ALA B 1 137 ? 13.336 -10.812 4.82 1 98.75 137 ALA B O 1
ATOM 2297 N N . VAL B 1 138 ? 12.617 -8.68 4.562 1 98.69 138 VAL B N 1
ATOM 2298 C CA . VAL B 1 138 ? 12.758 -8.375 5.984 1 98.69 138 VAL B CA 1
ATOM 2299 C C . VAL B 1 138 ? 11.391 -8.031 6.57 1 98.69 138 VAL B C 1
ATOM 2301 O O . VAL B 1 138 ? 10.672 -7.18 6.039 1 98.69 138 VAL B O 1
ATOM 2304 N N . PRO B 1 139 ? 11.031 -8.734 7.66 1 98.62 139 PRO B N 1
ATOM 2305 C CA . PRO B 1 139 ? 9.797 -8.328 8.336 1 98.62 139 PRO B CA 1
ATOM 2306 C C . PRO B 1 139 ? 9.914 -6.953 8.992 1 98.62 139 PRO B C 1
ATOM 2308 O O . PRO B 1 139 ? 10.93 -6.648 9.625 1 98.62 139 PRO B O 1
ATOM 2311 N N . GLN B 1 140 ? 8.938 -6.133 8.773 1 98.25 140 GLN B N 1
ATOM 2312 C CA . GLN B 1 140 ? 8.898 -4.801 9.367 1 98.25 140 GLN B CA 1
ATOM 2313 C C . GLN B 1 140 ? 8.234 -4.824 10.742 1 98.25 140 GLN B C 1
ATOM 2315 O O . GLN B 1 140 ? 7.188 -4.207 10.938 1 98.25 140 GLN B O 1
ATOM 2320 N N . ARG B 1 141 ? 8.93 -5.359 11.727 1 97.31 141 ARG B N 1
ATOM 2321 C CA . ARG B 1 141 ? 8.336 -5.688 13.023 1 97.31 141 ARG B CA 1
ATOM 2322 C C . ARG B 1 141 ? 8.188 -4.438 13.883 1 97.31 141 ARG B C 1
ATOM 2324 O O . ARG B 1 141 ? 7.43 -4.438 14.859 1 97.31 141 ARG B O 1
ATOM 2331 N N . GLU B 1 142 ? 8.867 -3.385 13.531 1 97.06 142 GLU B N 1
ATOM 2332 C CA . GLU B 1 142 ? 8.773 -2.15 14.297 1 97.06 142 GLU B CA 1
ATOM 2333 C C . GLU B 1 142 ? 7.504 -1.379 13.953 1 97.06 142 GLU B C 1
ATOM 2335 O O . GLU B 1 142 ? 7.141 -0.429 14.656 1 97.06 142 GLU B O 1
ATOM 2340 N N . TRP B 1 143 ? 6.828 -1.835 12.938 1 97.94 143 TRP B N 1
ATOM 2341 C CA . TRP B 1 143 ? 5.656 -1.123 12.438 1 97.94 143 TRP B CA 1
ATOM 2342 C C . TRP B 1 143 ? 4.398 -1.966 12.602 1 97.94 143 TRP B C 1
ATOM 2344 O O . TRP B 1 143 ? 4.43 -3.186 12.422 1 97.94 143 TRP B O 1
ATOM 2354 N N . THR B 1 144 ? 3.346 -1.305 12.875 1 98.44 144 THR B N 1
ATOM 2355 C CA . THR B 1 144 ? 2.031 -1.939 12.867 1 98.44 144 THR B CA 1
ATOM 2356 C C . THR B 1 144 ? 1.12 -1.279 11.836 1 98.44 144 THR B C 1
ATOM 2358 O O . THR B 1 144 ? 0.988 -0.054 11.812 1 98.44 144 THR B O 1
ATOM 2361 N N . THR B 1 145 ? 0.577 -2.109 10.984 1 98.75 145 THR B N 1
ATOM 2362 C CA . THR B 1 145 ? -0.391 -1.604 10.016 1 98.75 145 THR B CA 1
ATOM 2363 C C . THR B 1 145 ? -1.748 -1.378 10.68 1 98.75 145 THR B C 1
ATOM 2365 O O . THR B 1 145 ? -2.203 -2.203 11.469 1 98.75 145 THR B O 1
ATOM 2368 N N . TYR B 1 146 ? -2.381 -0.233 10.398 1 98.88 146 TYR B N 1
ATOM 2369 C CA . TYR B 1 146 ? -3.74 0.094 10.82 1 98.88 146 TYR B CA 1
ATOM 2370 C C . TYR B 1 146 ? -4.676 0.168 9.617 1 98.88 146 TYR B C 1
ATOM 2372 O O . TYR B 1 146 ? -4.242 0.468 8.5 1 98.88 146 TYR B O 1
ATOM 2380 N N . ARG B 1 147 ? -5.965 -0.143 9.93 1 98.81 147 ARG B N 1
ATOM 2381 C CA . ARG B 1 147 ? -7 -0.017 8.906 1 98.81 147 ARG B CA 1
ATOM 2382 C C . ARG B 1 147 ? -8.266 0.609 9.484 1 98.81 147 ARG B C 1
ATOM 2384 O O . ARG B 1 147 ? -8.688 0.263 10.586 1 98.81 147 ARG B O 1
ATOM 2391 N N . LEU B 1 148 ? -8.773 1.606 8.828 1 98.88 148 LEU B N 1
ATOM 2392 C CA . LEU B 1 148 ? -10.078 2.195 9.086 1 98.88 148 LEU B CA 1
ATOM 2393 C C . LEU B 1 148 ? -11.062 1.838 7.984 1 98.88 148 LEU B C 1
ATOM 2395 O O . LEU B 1 148 ? -10.805 2.096 6.805 1 98.88 148 LEU B O 1
ATOM 2399 N N . SER B 1 149 ? -12.156 1.192 8.305 1 98.5 149 SER B N 1
ATOM 2400 C CA . SER B 1 149 ? -13.156 0.736 7.344 1 98.5 149 SER B CA 1
ATOM 2401 C C . SER B 1 149 ? -14.555 0.718 7.965 1 98.5 149 SER B C 1
ATOM 2403 O O . SER B 1 149 ? -14.711 1.003 9.156 1 98.5 149 SER B O 1
ATOM 2405 N N . GLY B 1 150 ? -15.547 0.482 7.164 1 97.44 150 GLY B N 1
ATOM 2406 C CA . GLY B 1 150 ? -16.906 0.347 7.648 1 97.44 150 GLY B CA 1
ATOM 2407 C C . GLY B 1 150 ? -17.453 1.618 8.281 1 97.44 150 GLY B C 1
ATOM 2408 O O . GLY B 1 150 ? -17.172 2.719 7.801 1 97.44 150 GLY B O 1
ATOM 2409 N N . SER B 1 151 ? -18.219 1.468 9.336 1 98 151 SER B N 1
ATOM 2410 C CA . SER B 1 151 ? -18.906 2.588 9.961 1 98 151 SER B CA 1
ATOM 2411 C C . SER B 1 151 ? -17.922 3.615 10.508 1 98 151 SER B C 1
ATOM 2413 O O . SER B 1 151 ? -18.125 4.82 10.359 1 98 151 SER B O 1
ATOM 2415 N N . PRO B 1 152 ? -16.812 3.143 11.07 1 98.69 152 PRO B N 1
ATOM 2416 C CA . PRO B 1 152 ? -15.867 4.152 11.57 1 98.69 152 PRO B CA 1
ATOM 2417 C C . PRO B 1 152 ? -15.305 5.035 10.453 1 98.69 152 PRO B C 1
ATOM 2419 O O . PRO B 1 152 ? -15.086 6.23 10.664 1 98.69 152 PRO B O 1
ATOM 2422 N N . LEU B 1 153 ? -15.086 4.457 9.281 1 98.75 153 LEU B N 1
ATOM 2423 C CA . LEU B 1 153 ? -14.617 5.227 8.133 1 98.75 153 LEU B CA 1
ATOM 2424 C C . LEU B 1 153 ? -15.641 6.289 7.734 1 98.75 153 LEU B C 1
ATOM 2426 O O . LEU B 1 153 ? -15.289 7.457 7.562 1 98.75 153 LEU B O 1
ATOM 2430 N N . ALA B 1 154 ? -16.859 5.879 7.625 1 98.5 154 ALA B N 1
ATOM 2431 C CA . ALA B 1 154 ? -17.938 6.797 7.262 1 98.5 154 ALA B CA 1
ATOM 2432 C C . ALA B 1 154 ? -18.109 7.883 8.32 1 98.5 154 ALA B C 1
ATOM 2434 O O . ALA B 1 154 ? -18.344 9.047 7.992 1 98.5 154 ALA B O 1
ATOM 2435 N N . GLU B 1 155 ? -18.031 7.488 9.57 1 98.56 155 GLU B N 1
ATOM 2436 C CA . GLU B 1 155 ? -18.203 8.43 10.68 1 98.56 155 GLU B CA 1
ATOM 2437 C C . GLU B 1 155 ? -17.094 9.484 10.688 1 98.56 155 GLU B C 1
ATOM 2439 O O . GLU B 1 155 ? -17.359 10.664 10.883 1 98.56 155 GLU B O 1
ATOM 2444 N N . LEU B 1 156 ? -15.867 9.039 10.422 1 98.62 156 LEU B N 1
ATOM 2445 C CA . LEU B 1 156 ? -14.766 9.992 10.398 1 98.62 156 LEU B CA 1
ATOM 2446 C C . LEU B 1 156 ? -14.898 10.953 9.227 1 98.62 156 LEU B C 1
ATOM 2448 O O . LEU B 1 156 ? -14.562 12.133 9.344 1 98.62 156 LEU B O 1
ATOM 2452 N N . ALA B 1 157 ? -15.336 10.461 8.062 1 98.12 157 ALA B N 1
ATOM 2453 C CA . ALA B 1 157 ? -15.531 11.281 6.867 1 98.12 157 ALA B CA 1
ATOM 2454 C C . ALA B 1 157 ? -16.547 12.398 7.129 1 98.12 157 ALA B C 1
ATOM 2456 O O . ALA B 1 157 ? -16.453 13.477 6.543 1 98.12 157 ALA B O 1
ATOM 2457 N N . GLY B 1 158 ? -17.422 12.023 8.023 1 96.5 158 GLY B N 1
ATOM 2458 C CA . GLY B 1 158 ? -18.516 12.969 8.25 1 96.5 158 GLY B CA 1
ATOM 2459 C C . GLY B 1 158 ? -19.531 12.977 7.137 1 96.5 158 GLY B C 1
ATOM 2460 O O . GLY B 1 158 ? -19.422 12.211 6.176 1 96.5 158 GLY B O 1
ATOM 2461 N N . PRO B 1 159 ? -20.641 13.773 7.344 1 91.5 159 PRO B N 1
ATOM 2462 C CA . PRO B 1 159 ? -21.719 13.82 6.336 1 91.5 159 PRO B CA 1
ATOM 2463 C C . PRO B 1 159 ? -21.203 14.227 4.957 1 91.5 159 PRO B C 1
ATOM 2465 O O . PRO B 1 159 ? -20.312 15.086 4.852 1 91.5 159 PRO B O 1
ATOM 2468 N N . ARG B 1 160 ? -21.672 13.484 3.91 1 86.62 160 ARG B N 1
ATOM 2469 C CA . ARG B 1 160 ? -21.234 13.734 2.541 1 86.62 160 ARG B CA 1
ATOM 2470 C C . ARG B 1 160 ? -22.359 14.297 1.697 1 86.62 160 ARG B C 1
ATOM 2472 O O . ARG B 1 160 ? -23.531 13.992 1.938 1 86.62 160 ARG B O 1
#

pLDDT: mean 97.31, std 3.38, range [64.25, 98.94]

Sequence (320 aa):
MNHTIRRATLSDAADITDMIHGLAEFERAPDQCTVTERQIVAALFADAPTVYGHVAEVDGDVAAMALWFLSFSTWDGVAGIYLEDLFVRPRFRRRGLARALLAALAAECVDNGYTRLSWAVLNWNSDAVALYDGIGAVPQREWTTYRLSGSPLAELAGPRMNHTIRRATLSDAADITDMIHGLAEFERAPDQCTVTERQIVAALFADAPTVYGHVAEVDGDVAAMALWFLSFSTWDGVAGIYLEDLFVRPRFRRRGLARALLAALAAECVDNGYTRLSWAVLNWNSDAVALYDGIGAVPQREWTTYRLSGSPLAELAGPR

Foldseek 3Di:
DDKDKDWDDLVCLVVVLVQVLVVCVVVVHNVVDDDDSVNSSCQDPPPDHQKTKMFMDDPRDGFWMWIWGWAADPVVGGIAIETEDTGGHPVCPPVCVSVVVVVVRVVVCVVRVHDDYHYDDDPVPVVVVVVCVVVPHDDPVVDDDDDDDDPRVDVVVPDD/DDKDKDWDDLVCLVVVLVQVLVVCVVVVHNVVDDDDSVNSSCQDPPPDHQKTKMFMDDPRDGFWMWIWGWAADPVVGGIAIETEDTGGHPVCPPVCVSVVVVVVRVVVCVVRVHDDYHYDDDPVPVVVVVSCVVVPHDDPVVDDDDDDDDPRVDVVVPDD

Organism: NCBI:txid722731

Secondary structure (DSSP, 8-state):
--EEEEE--GGGHHHHHHHHHHHHHHTT-GGG----HHHHHHHHHSSS-S-EEEEEEETTEEEEEEEEEEEEETTTTEEEEEEEEEEE-GGG-SSSHHHHHHHHHHHHHHHHT--EEEEEEETT-HHHHHHHHHTT-EE-TTEEEEEEEHHHHHHHH---/--EEEEE--GGGHHHHHHHHHHHHHHTT-GGG----HHHHHHHHHSSS-S-EEEEEEETTEEEEEEEEEEEEETTTTEEEEEEEEEEE-GGG-SSSHHHHHHHHHHHHHHHHT--EEEEEEETT-HHHHHHHHHTT-EE-TTEEEEEEEHHHHHHHH---

InterPro domains:
  IPR000182 GNAT domain [PF00583] (45-132)
  IPR000182 GNAT domain [PS51186] (3-158)
  IPR016181 Acyl-CoA N-acyltransferase [SSF55729] (4-150)
  IPR051016 Diverse Substrate Acetyltransferase [PTHR10545] (4-157)

Solvent-accessible surface area (backbone atoms only — not comparable to full-atom values): 17111 Å² total; per-residue (Å²): 136,74,68,47,78,42,74,58,51,82,89,41,34,62,61,50,45,50,46,51,51,51,45,27,45,73,72,74,40,48,89,69,44,69,48,46,50,70,38,47,44,49,33,52,65,41,97,76,48,52,35,44,49,34,32,32,32,45,90,86,37,83,38,28,41,38,35,29,28,57,31,63,36,76,34,72,38,34,47,24,41,35,45,74,44,78,45,61,42,77,93,56,56,96,67,56,57,68,60,51,52,51,21,52,51,30,32,53,27,59,78,68,65,25,60,42,43,31,34,69,41,57,67,83,44,56,70,60,50,51,51,41,51,70,59,57,34,41,72,46,80,61,45,43,43,34,40,30,41,64,69,42,26,50,60,52,29,42,94,128,136,74,67,48,77,44,74,59,52,80,87,41,34,62,61,51,44,50,47,52,51,50,45,28,46,74,70,74,40,50,89,68,44,70,46,45,47,70,37,48,43,49,33,52,65,40,97,78,49,54,34,44,49,35,32,33,30,45,89,87,35,84,39,29,42,38,35,30,27,57,31,61,36,74,36,72,37,36,49,24,40,34,44,73,43,77,45,60,41,78,92,54,55,96,67,56,57,67,59,50,52,52,21,51,52,29,31,53,27,58,77,68,66,25,61,41,42,31,36,68,43,56,69,84,43,56,67,60,51,52,53,40,52,71,59,58,33,41,74,46,79,60,44,44,43,34,40,28,41,66,68,42,26,53,59,54,30,43,93,128